Protein AF-A0A9W6YCL2-F1 (afdb_monomer)

Nearest PDB structures (foldseek):
  8osf-assembly1_A  TM=2.130E-01  e=3.635E+00  Nostoc sp. PCC 7120 = FACHB-418

Sequence (291 aa):
MKKQADSTSLAANRTMVAHMLTLLWKNFTLKRRHVGATVFEIALPCLFVLLLGALKHLVDDVAVPAGWSDSSNHDSDTTGTTYNLFDPSGFSLSAIPTELPKWTQYETSVTGLLWYMARLSVVDGVRLNELSTRDYTACTVGVALHGYVDTNSSSESSVPSECGGRVVPYKLAVVPDNAFTREYFTQTMEIWYPRVNLVNDSTSLQVASLRESVAFFDTEDALEEYVKGKSYDSSLENPRIYGGIVFDKYPTDSDIGSFSSIEYTLRLNSTETDSGALGLIPPTNGDAAAL

Mean predicted aligned error: 15.12 Å

Solvent-accessible surface area (backbone atoms only — not comparable to full-atom values): 16455 Å² total; per-residue (Å²): 116,68,74,62,54,54,54,50,53,52,50,50,48,52,52,49,52,52,50,50,51,51,50,49,51,50,52,48,54,48,43,68,72,39,48,68,61,51,49,47,69,54,47,49,62,54,49,50,54,53,49,53,54,56,53,50,73,75,51,81,76,58,51,62,75,88,77,68,38,76,69,53,87,59,95,43,94,51,48,43,88,48,47,32,56,74,35,55,85,40,53,78,46,98,90,45,100,53,63,34,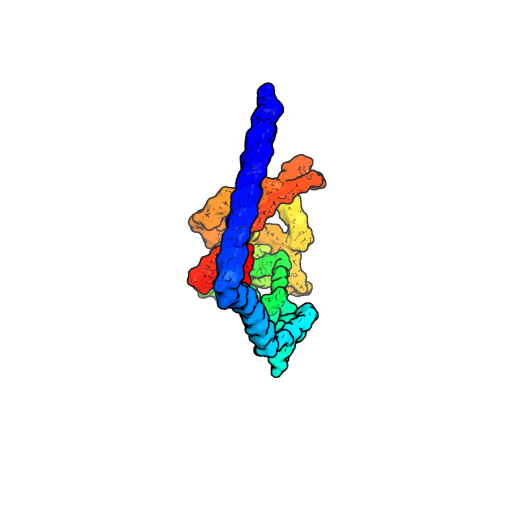31,59,73,42,81,81,80,74,49,70,66,54,49,47,36,48,34,29,35,50,16,55,74,69,30,53,72,56,84,77,46,53,75,66,30,40,48,52,22,48,44,38,22,48,33,46,25,16,46,23,63,51,83,88,44,94,44,19,51,52,75,56,33,70,77,29,51,39,34,42,21,36,36,36,27,42,57,44,67,52,46,56,66,47,50,41,49,55,43,29,73,78,35,44,67,42,66,80,43,102,51,97,84,39,53,25,31,39,22,49,65,51,35,50,42,75,25,70,36,68,68,53,47,52,51,44,71,74,36,92,55,46,63,65,32,55,94,28,45,33,72,59,30,33,44,38,53,81,34,66,55,52,86,92,40,61,95,53,96,65,72,74,41,71,47,79,46,65,58,68,64,67,42,98,83,72,52,72,26,95,55,81,76,87,79,78,65,78,80,84,111

Radius of gyration: 35.68 Å; Cα contacts (8 Å, |Δi|>4): 394; chains: 1; bounding box: 64×47×109 Å

Structure (mmCIF, N/CA/C/O backbone):
data_AF-A0A9W6YCL2-F1
#
_entry.id   AF-A0A9W6YCL2-F1
#
loop_
_atom_site.group_PDB
_atom_site.id
_atom_site.type_symbol
_atom_site.label_atom_id
_atom_site.label_alt_id
_atom_site.label_comp_id
_atom_site.label_asym_id
_atom_site.label_entity_id
_atom_site.label_seq_id
_atom_site.pdbx_PDB_ins_code
_atom_site.Cartn_x
_atom_site.Cartn_y
_atom_site.Cartn_z
_atom_site.occupancy
_atom_site.B_iso_or_equiv
_atom_site.auth_seq_id
_atom_site.auth_comp_id
_atom_site.auth_asym_id
_atom_site.auth_atom_id
_atom_site.pdbx_PDB_model_num
ATOM 1 N N . MET A 1 1 ? -23.464 -1.600 79.896 1.00 53.16 1 MET A N 1
ATOM 2 C CA . MET A 1 1 ? -22.289 -2.329 79.360 1.00 53.16 1 MET A CA 1
ATOM 3 C C . MET A 1 1 ? -21.364 -1.474 78.479 1.00 53.16 1 MET A C 1
ATOM 5 O O . MET A 1 1 ? -20.170 -1.717 78.513 1.00 53.16 1 MET A O 1
ATOM 9 N N . LYS A 1 2 ? -21.836 -0.427 77.773 1.00 53.00 2 LYS A N 1
ATOM 10 C CA . LYS A 1 2 ? -20.987 0.434 76.910 1.00 53.00 2 LYS A CA 1
ATOM 11 C C . LYS A 1 2 ? -19.912 1.259 77.661 1.00 53.00 2 LYS A C 1
ATOM 13 O O . LYS A 1 2 ? -18.757 1.255 77.267 1.00 53.00 2 LYS A O 1
ATOM 18 N N . LYS A 1 3 ? -20.248 1.842 78.825 1.00 52.09 3 LYS A N 1
ATOM 19 C CA . LYS A 1 3 ? -19.310 2.639 79.655 1.00 52.09 3 LYS A CA 1
ATOM 20 C C . LYS A 1 3 ? -18.071 1.880 80.163 1.00 52.09 3 LYS A C 1
ATOM 22 O O . LYS A 1 3 ? -17.065 2.511 80.455 1.00 52.09 3 LYS A O 1
ATOM 27 N N . GLN A 1 4 ? -18.146 0.554 80.290 1.00 50.62 4 GLN A N 1
ATOM 28 C CA . GLN A 1 4 ? -17.072 -0.262 80.872 1.00 50.62 4 GLN A CA 1
ATOM 29 C C . GLN A 1 4 ? -16.053 -0.735 79.818 1.00 50.62 4 GLN A C 1
ATOM 31 O O . GLN A 1 4 ? -14.890 -0.961 80.154 1.00 50.62 4 GLN A O 1
ATOM 36 N N . ALA A 1 5 ? -16.472 -0.812 78.546 1.00 53.50 5 ALA A N 1
ATOM 37 C CA . ALA A 1 5 ? -15.607 -1.055 77.388 1.00 53.50 5 ALA A CA 1
ATOM 38 C C . ALA A 1 5 ? -14.798 0.202 77.000 1.00 53.5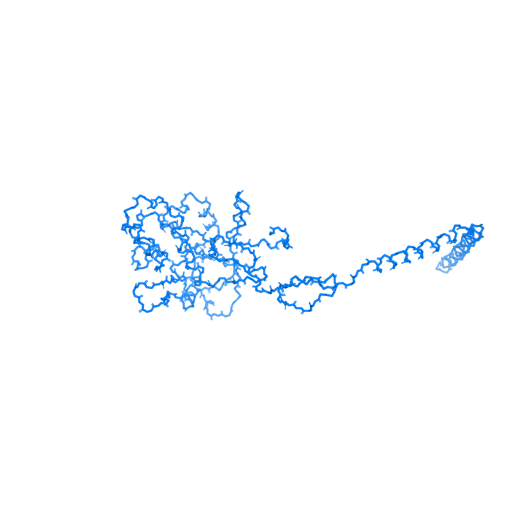0 5 ALA A C 1
ATOM 40 O O . ALA A 1 5 ? -13.605 0.117 76.711 1.00 53.50 5 ALA A O 1
ATOM 41 N N . ASP A 1 6 ? -15.408 1.391 77.091 1.00 56.53 6 ASP A N 1
ATOM 42 C CA . ASP A 1 6 ? -14.712 2.659 76.823 1.00 56.53 6 ASP A CA 1
ATOM 43 C C . ASP A 1 6 ? -13.586 2.916 77.835 1.00 56.53 6 ASP A C 1
ATOM 45 O O . ASP A 1 6 ? -12.476 3.277 77.447 1.00 56.53 6 ASP A O 1
ATOM 49 N N . SER A 1 7 ? -13.821 2.654 79.128 1.00 59.00 7 SER A N 1
ATOM 50 C CA . SER A 1 7 ? -12.807 2.829 80.176 1.00 59.00 7 SER A CA 1
ATOM 51 C C . SER A 1 7 ? -11.626 1.861 80.054 1.00 59.00 7 SER A C 1
ATOM 53 O O . SER A 1 7 ? -10.500 2.233 80.380 1.00 59.00 7 SER A O 1
ATOM 55 N N . THR A 1 8 ? -11.857 0.635 79.570 1.00 59.78 8 THR A N 1
ATOM 56 C CA . THR A 1 8 ? -10.788 -0.350 79.327 1.00 59.78 8 THR A CA 1
ATOM 57 C C . THR A 1 8 ? -9.967 0.004 78.088 1.00 59.78 8 THR A C 1
ATOM 59 O O . THR A 1 8 ? -8.743 -0.092 78.148 1.00 59.78 8 THR A O 1
ATOM 62 N N . SER A 1 9 ? -10.590 0.510 77.015 1.00 61.22 9 SER A N 1
ATOM 63 C CA . SER A 1 9 ? -9.862 1.002 75.831 1.00 61.22 9 SER A CA 1
ATOM 64 C C . SER A 1 9 ? -9.011 2.245 76.132 1.00 61.22 9 SER A C 1
ATOM 66 O O . SER A 1 9 ? -7.861 2.336 75.706 1.00 61.22 9 SER A O 1
ATOM 68 N N . LEU A 1 10 ? -9.524 3.177 76.948 1.00 58.59 10 LEU A N 1
ATOM 69 C CA . LEU A 1 10 ? -8.787 4.375 77.356 1.00 58.59 10 LEU A CA 1
ATOM 70 C C . LEU A 1 10 ? -7.612 4.034 78.281 1.00 58.59 10 LEU A C 1
ATOM 72 O O . LEU A 1 10 ? -6.544 4.636 78.171 1.00 58.59 10 LEU A O 1
ATOM 76 N N . ALA A 1 11 ? -7.797 3.069 79.187 1.00 61.16 11 ALA A N 1
ATOM 77 C CA . ALA A 1 11 ? -6.732 2.564 80.047 1.00 61.16 11 ALA A CA 1
ATOM 78 C C . ALA A 1 11 ? -5.649 1.836 79.232 1.00 61.16 11 ALA A C 1
ATOM 80 O O . ALA A 1 11 ? -4.468 2.120 79.426 1.00 61.16 11 ALA A O 1
ATOM 81 N N . ALA A 1 12 ? -6.041 0.994 78.268 1.00 65.31 12 ALA A N 1
ATOM 82 C CA . ALA A 1 12 ? -5.126 0.319 77.346 1.00 65.31 12 ALA A CA 1
ATOM 83 C C . ALA A 1 12 ? -4.320 1.317 76.491 1.00 65.31 12 ALA A C 1
ATOM 85 O O . ALA A 1 12 ? -3.098 1.199 76.378 1.00 65.31 12 ALA A O 1
ATOM 86 N N . ASN A 1 13 ? -4.965 2.369 75.978 1.00 64.50 13 ASN A N 1
ATOM 87 C CA . ASN A 1 13 ? -4.297 3.442 75.237 1.00 64.50 13 ASN A CA 1
ATOM 88 C C . ASN A 1 13 ? -3.326 4.241 76.115 1.00 64.50 13 ASN A C 1
ATOM 90 O O . ASN A 1 13 ? -2.217 4.549 75.683 1.00 64.50 13 ASN A O 1
ATOM 94 N N . ARG A 1 14 ? -3.686 4.534 77.371 1.00 68.62 14 ARG A N 1
ATOM 95 C CA . ARG A 1 14 ? -2.767 5.182 78.323 1.00 68.62 14 ARG A CA 1
ATOM 96 C C . ARG A 1 14 ? -1.546 4.311 78.613 1.00 68.62 14 ARG A C 1
ATOM 98 O O . ARG A 1 14 ? -0.435 4.836 78.646 1.00 68.62 14 ARG A O 1
ATOM 105 N N . THR A 1 15 ? -1.725 2.997 78.762 1.00 76.19 15 THR A N 1
ATOM 106 C CA . THR A 1 15 ? -0.599 2.066 78.933 1.00 76.19 15 THR A CA 1
ATOM 107 C C . THR A 1 15 ? 0.252 1.939 77.671 1.00 76.19 15 THR A C 1
ATOM 109 O O . THR A 1 15 ? 1.473 1.876 77.779 1.00 76.19 15 THR A O 1
ATOM 112 N N . MET A 1 16 ? -0.352 1.989 76.480 1.00 80.81 16 MET A N 1
ATOM 113 C CA . MET A 1 16 ? 0.357 1.942 75.199 1.00 80.81 16 MET A CA 1
ATOM 114 C C . MET A 1 16 ? 1.188 3.206 74.959 1.00 80.81 16 MET A C 1
ATOM 116 O O . MET A 1 16 ? 2.353 3.103 74.589 1.00 80.81 16 MET A O 1
ATOM 120 N N . VAL A 1 17 ? 0.633 4.393 75.226 1.00 78.88 17 VAL A N 1
ATOM 121 C CA . VAL A 1 17 ? 1.358 5.669 75.115 1.00 78.88 17 VAL A CA 1
ATOM 122 C C . VAL A 1 17 ? 2.488 5.736 76.137 1.00 78.88 17 VAL A C 1
ATOM 124 O O . VAL A 1 17 ? 3.607 6.092 75.779 1.00 78.88 17 VAL A O 1
ATOM 127 N N . ALA A 1 18 ? 2.240 5.337 77.389 1.00 82.62 18 ALA A N 1
ATOM 128 C CA . ALA A 1 18 ? 3.292 5.256 78.399 1.00 82.62 18 ALA A CA 1
ATOM 129 C C . ALA A 1 18 ? 4.408 4.293 77.960 1.00 82.62 18 ALA A C 1
ATOM 131 O O . ALA A 1 18 ? 5.584 4.645 78.024 1.00 82.62 18 ALA A O 1
ATOM 132 N N . HIS A 1 19 ? 4.052 3.121 77.426 1.00 86.75 19 HIS A N 1
ATOM 133 C CA . HIS A 1 19 ? 5.021 2.167 76.896 1.00 86.75 19 HIS A CA 1
ATOM 134 C C . HIS A 1 19 ? 5.803 2.740 75.700 1.00 86.75 19 HIS A C 1
ATOM 136 O O . HIS A 1 19 ? 7.032 2.684 75.688 1.00 86.75 19 HIS A O 1
ATOM 142 N N . MET A 1 20 ? 5.137 3.389 74.744 1.00 87.75 20 MET A N 1
ATOM 143 C CA . MET A 1 20 ? 5.775 4.037 73.593 1.00 87.75 20 MET A CA 1
ATOM 144 C C . MET A 1 20 ? 6.741 5.147 74.021 1.00 87.75 20 MET A C 1
ATOM 146 O O . MET A 1 20 ? 7.863 5.204 73.525 1.00 87.75 20 MET A O 1
ATOM 150 N N . LEU A 1 21 ? 6.356 5.982 74.990 1.00 88.31 21 LEU A N 1
ATOM 151 C CA . LEU A 1 21 ? 7.229 7.012 75.554 1.00 88.31 21 LEU A CA 1
ATOM 152 C C . LEU A 1 21 ? 8.446 6.396 76.247 1.00 88.31 21 LEU A C 1
ATOM 154 O O . LEU A 1 21 ? 9.556 6.893 76.068 1.00 88.31 21 LEU A O 1
ATOM 158 N N . THR A 1 22 ? 8.282 5.284 76.972 1.00 88.69 22 THR A N 1
ATOM 159 C CA . THR A 1 22 ? 9.429 4.579 77.570 1.00 88.69 22 THR A CA 1
ATOM 160 C C . THR A 1 22 ? 10.358 3.981 76.515 1.00 88.69 22 THR A C 1
ATOM 162 O O . THR A 1 22 ? 11.576 4.044 76.672 1.00 88.69 22 THR A O 1
ATOM 165 N N . LEU A 1 23 ? 9.816 3.466 75.406 1.00 89.44 23 LEU A N 1
ATOM 166 C CA . LEU A 1 23 ? 10.600 2.945 74.285 1.00 89.44 23 LEU A CA 1
ATOM 167 C C . LEU A 1 23 ? 11.336 4.065 73.540 1.00 89.44 23 LEU A C 1
ATOM 169 O O . LEU A 1 23 ? 12.515 3.912 73.226 1.00 89.44 23 LEU A O 1
ATOM 173 N N . LEU A 1 24 ? 10.688 5.207 73.303 1.00 91.31 24 LEU A N 1
ATOM 174 C CA . LEU A 1 24 ? 11.320 6.390 72.717 1.00 91.31 24 LEU A CA 1
ATOM 175 C C . LEU A 1 24 ? 12.399 6.956 73.637 1.00 91.31 24 LEU A C 1
ATOM 177 O O . LEU A 1 24 ? 13.485 7.269 73.164 1.00 91.31 24 LEU A O 1
ATOM 181 N N . TRP A 1 25 ? 12.155 7.022 74.947 1.00 91.94 25 TRP A N 1
ATOM 182 C CA . TRP A 1 25 ? 13.148 7.476 75.920 1.00 91.94 25 TRP A CA 1
ATOM 183 C C . TRP A 1 25 ? 14.341 6.517 76.008 1.00 91.94 25 TRP A C 1
ATOM 185 O O . TRP A 1 25 ? 15.489 6.961 76.072 1.00 91.94 25 TRP A O 1
ATOM 195 N N . LYS A 1 26 ? 14.097 5.202 75.924 1.00 90.12 26 LYS A N 1
ATOM 196 C CA . LYS A 1 26 ? 15.146 4.179 75.807 1.00 90.12 26 LYS A CA 1
ATOM 197 C C . LYS A 1 26 ? 15.951 4.347 74.513 1.00 90.12 26 LYS A C 1
ATOM 199 O O . LYS A 1 26 ? 17.175 4.372 74.562 1.00 90.12 26 LYS A O 1
ATOM 204 N N . ASN A 1 27 ? 15.295 4.512 73.366 1.00 86.38 27 ASN A N 1
ATOM 205 C CA . ASN A 1 27 ? 15.973 4.738 72.084 1.00 86.38 27 ASN A CA 1
ATOM 206 C C . ASN A 1 27 ? 16.741 6.068 72.064 1.00 86.38 27 ASN A C 1
ATOM 208 O O . ASN A 1 27 ? 17.860 6.130 71.564 1.00 86.38 27 ASN A O 1
ATOM 212 N N . PHE A 1 28 ? 16.192 7.115 72.675 1.00 86.69 28 PHE A N 1
ATOM 213 C CA . PHE A 1 28 ? 16.840 8.414 72.812 1.00 86.69 28 PHE A CA 1
ATOM 214 C C . PHE A 1 28 ? 18.082 8.338 73.704 1.00 86.69 28 PHE A C 1
ATOM 216 O O . PHE A 1 28 ? 19.143 8.842 73.340 1.00 86.69 28 PHE A O 1
ATOM 223 N N . THR A 1 29 ? 17.990 7.667 74.854 1.00 87.50 29 THR A N 1
ATOM 224 C CA . THR A 1 29 ? 19.150 7.448 75.732 1.00 87.50 29 THR A CA 1
ATOM 225 C C . THR A 1 29 ? 20.206 6.559 75.076 1.00 87.50 29 THR A C 1
ATOM 227 O O . THR A 1 29 ? 21.395 6.821 75.261 1.00 87.50 29 THR A O 1
ATOM 230 N N . LEU A 1 30 ? 19.810 5.576 74.257 1.00 86.31 30 LEU A N 1
ATOM 231 C CA . LEU A 1 30 ? 20.726 4.785 73.428 1.00 86.31 30 LEU A CA 1
ATOM 232 C C . LEU A 1 30 ? 21.436 5.651 72.373 1.00 86.31 30 LEU A C 1
ATOM 234 O O . LEU A 1 30 ? 22.666 5.628 72.322 1.00 86.31 30 LEU A O 1
ATOM 238 N N . LYS A 1 31 ? 20.714 6.483 71.607 1.00 84.62 31 LYS A N 1
ATOM 239 C CA . LYS A 1 31 ? 21.323 7.422 70.640 1.00 84.62 31 LYS A CA 1
ATOM 240 C C . LYS A 1 31 ? 22.262 8.428 71.321 1.00 84.62 31 LYS A C 1
ATOM 242 O O . LYS A 1 31 ? 23.367 8.658 70.840 1.00 84.62 31 LYS A O 1
ATOM 247 N N . ARG A 1 32 ? 21.891 8.953 72.498 1.00 84.12 32 ARG A N 1
ATOM 248 C CA . ARG A 1 32 ? 22.734 9.877 73.288 1.00 84.12 32 ARG A CA 1
ATOM 249 C C . ARG A 1 32 ? 24.019 9.226 73.812 1.00 84.12 32 ARG A C 1
ATOM 251 O O . ARG A 1 32 ? 25.009 9.923 73.999 1.00 84.12 32 ARG A O 1
ATOM 258 N N . ARG A 1 33 ? 24.017 7.915 74.073 1.00 87.75 33 ARG A N 1
ATOM 259 C CA . ARG A 1 33 ? 25.220 7.168 74.489 1.00 87.75 33 ARG A CA 1
ATOM 260 C C . ARG A 1 33 ? 26.105 6.796 73.300 1.00 87.75 33 ARG A C 1
ATOM 262 O O . ARG A 1 33 ? 27.324 6.822 73.426 1.00 87.75 33 ARG A O 1
ATOM 269 N N . HIS A 1 34 ? 25.509 6.522 72.144 1.00 87.31 34 HIS A N 1
ATOM 270 C CA . HIS A 1 34 ? 26.217 6.246 70.894 1.00 87.31 34 HIS A CA 1
ATOM 271 C C . HIS A 1 34 ? 26.278 7.495 70.004 1.00 87.31 34 HIS A C 1
ATOM 273 O O . HIS A 1 34 ? 25.773 7.513 68.879 1.00 87.31 34 HIS A O 1
ATOM 279 N N . VAL A 1 35 ? 26.928 8.548 70.515 1.00 83.69 35 VAL A N 1
ATOM 280 C CA . VAL A 1 35 ? 27.076 9.835 69.811 1.00 83.69 35 VAL A CA 1
ATOM 281 C C . VAL A 1 35 ? 27.740 9.646 68.446 1.00 83.69 35 VAL A C 1
ATOM 283 O O . VAL A 1 35 ? 27.279 10.224 67.471 1.00 83.69 35 VAL A O 1
ATOM 286 N N . GLY A 1 36 ? 28.751 8.774 68.350 1.00 86.81 36 GLY A N 1
ATOM 287 C CA . GLY A 1 36 ? 29.427 8.472 67.084 1.00 86.81 36 GLY A CA 1
ATOM 288 C C . GLY A 1 36 ? 28.474 7.951 66.004 1.00 86.81 36 GLY A C 1
ATOM 289 O O . GLY A 1 36 ? 28.447 8.493 64.906 1.00 86.81 36 GLY A O 1
ATOM 290 N N . ALA A 1 37 ? 27.630 6.965 66.327 1.00 85.88 37 ALA A N 1
ATOM 291 C CA . ALA A 1 37 ? 26.658 6.416 65.378 1.00 85.88 37 ALA A CA 1
ATOM 292 C C . ALA A 1 37 ? 25.618 7.463 64.945 1.00 85.88 37 ALA A C 1
ATOM 294 O O . ALA A 1 37 ? 25.291 7.547 63.768 1.00 85.88 37 ALA A O 1
ATOM 295 N N . THR A 1 38 ? 25.159 8.305 65.877 1.00 85.44 38 THR A N 1
ATOM 296 C CA . THR A 1 38 ? 24.197 9.383 65.582 1.00 85.44 38 THR A CA 1
ATOM 297 C C . THR A 1 38 ? 24.810 10.466 64.688 1.00 85.44 38 THR A C 1
ATOM 299 O O . THR A 1 38 ? 24.152 10.967 63.780 1.00 85.44 38 THR A O 1
ATOM 302 N N . VAL A 1 39 ? 26.081 10.817 64.910 1.00 89.12 39 VAL A N 1
ATOM 303 C CA . VAL A 1 39 ? 26.807 11.758 64.046 1.00 89.12 39 VAL A CA 1
ATOM 304 C C . VAL A 1 39 ? 26.973 11.169 62.647 1.00 89.12 39 VAL A C 1
ATOM 306 O O . VAL A 1 39 ? 26.705 11.874 61.683 1.00 89.12 39 VAL A O 1
ATOM 309 N N . PHE A 1 40 ? 27.334 9.888 62.516 1.00 91.19 40 PHE A N 1
ATOM 310 C CA . PHE A 1 40 ? 27.427 9.224 61.211 1.00 91.19 40 PHE A CA 1
ATOM 311 C C . PHE A 1 40 ? 26.074 9.125 60.488 1.00 91.19 40 PHE A C 1
ATOM 313 O O . PHE A 1 40 ? 26.030 9.356 59.285 1.00 91.19 40 PHE A O 1
ATOM 320 N N . GLU A 1 41 ? 24.977 8.854 61.201 1.00 91.38 41 GLU A N 1
ATOM 321 C CA . GLU A 1 41 ? 23.612 8.786 60.645 1.00 91.38 41 GLU A CA 1
ATOM 322 C C . GLU A 1 41 ? 23.194 10.097 59.954 1.00 91.38 41 GLU A C 1
ATOM 324 O O . GLU A 1 41 ? 22.472 10.065 58.962 1.00 91.38 41 GLU A O 1
ATOM 329 N N . ILE A 1 42 ? 23.685 11.245 60.439 1.00 91.06 42 ILE A N 1
ATOM 330 C CA . ILE A 1 42 ? 23.405 12.572 59.865 1.00 91.06 42 ILE A CA 1
ATOM 331 C C . ILE A 1 42 ? 24.495 12.991 58.870 1.00 91.06 42 ILE A C 1
ATOM 333 O O . ILE A 1 42 ? 24.200 13.486 57.785 1.00 91.06 42 ILE A O 1
ATOM 337 N N . ALA A 1 43 ? 25.767 12.809 59.226 1.00 93.12 43 ALA A N 1
ATOM 338 C CA . ALA A 1 43 ? 26.894 13.291 58.435 1.00 93.12 43 ALA A CA 1
ATOM 339 C C . ALA A 1 43 ? 27.040 12.538 57.110 1.00 93.12 43 ALA A C 1
ATOM 341 O O . ALA A 1 43 ? 27.391 13.151 56.108 1.00 93.12 43 ALA A O 1
ATOM 342 N N . LEU A 1 44 ? 26.751 11.235 57.087 1.00 92.44 44 LEU A N 1
ATOM 343 C CA . LEU A 1 44 ? 26.898 10.403 55.896 1.00 92.44 44 LEU A CA 1
ATOM 344 C C . LEU A 1 44 ? 25.954 10.824 54.751 1.00 92.44 44 LEU A C 1
ATOM 346 O O . LEU A 1 44 ? 26.471 11.108 53.671 1.00 92.44 44 LEU A O 1
ATOM 350 N N . PRO A 1 45 ? 24.623 10.958 54.933 1.00 93.75 45 PRO A N 1
ATOM 351 C CA . PRO A 1 45 ? 23.752 11.455 53.864 1.00 93.75 45 PRO A CA 1
ATOM 352 C C . PRO A 1 45 ? 24.089 12.894 53.449 1.00 93.75 45 PRO A C 1
ATOM 354 O O . PRO A 1 45 ? 24.074 13.194 52.257 1.00 93.75 45 PRO A O 1
ATOM 357 N N . CYS A 1 46 ? 24.473 13.770 54.386 1.00 94.75 46 CYS A N 1
ATOM 358 C CA . CYS A 1 46 ? 24.933 15.123 54.050 1.00 94.75 46 CYS A CA 1
ATOM 359 C C . CYS A 1 46 ? 26.199 15.103 53.180 1.00 94.75 46 CYS A C 1
ATOM 361 O O . CYS A 1 46 ? 26.288 15.846 52.205 1.00 94.75 46 CYS A O 1
ATOM 363 N N . LEU A 1 47 ? 27.160 14.232 53.499 1.00 94.19 47 LEU A N 1
ATOM 364 C CA . LEU A 1 47 ? 28.383 14.059 52.719 1.00 94.19 47 LEU A CA 1
ATOM 365 C C . LEU A 1 47 ? 28.076 13.525 51.317 1.00 94.19 47 LEU A C 1
ATOM 367 O O . LEU A 1 47 ? 28.650 14.023 50.356 1.00 94.19 47 LEU A O 1
ATOM 371 N N . PHE A 1 48 ? 27.139 12.583 51.177 1.00 94.12 48 PHE A N 1
ATOM 372 C CA . PHE A 1 48 ? 26.696 12.098 49.866 1.00 94.12 48 PHE A CA 1
ATOM 373 C C . PHE A 1 48 ? 26.037 13.192 49.022 1.00 94.12 48 PHE A C 1
ATOM 375 O O . PHE A 1 48 ? 26.336 13.294 47.837 1.00 94.12 48 PHE A O 1
ATOM 382 N N . VAL A 1 49 ? 25.189 14.040 49.612 1.00 94.19 49 VAL A N 1
ATOM 383 C CA . VAL A 1 49 ? 24.577 15.172 48.893 1.00 94.19 49 VAL A CA 1
ATOM 384 C C . VAL A 1 49 ? 25.640 16.176 48.440 1.00 94.19 49 VAL A C 1
ATOM 386 O O . VAL A 1 49 ? 25.609 16.615 47.292 1.00 94.19 49 VAL A O 1
ATOM 389 N N . LEU A 1 50 ? 26.610 16.503 49.300 1.00 93.69 50 LEU A N 1
ATOM 390 C CA . LEU A 1 50 ? 27.725 17.382 48.932 1.00 93.69 50 LEU A CA 1
ATOM 391 C C . LEU A 1 50 ? 28.597 16.770 47.833 1.00 93.69 50 LEU A C 1
ATOM 393 O O . LEU A 1 50 ? 28.993 17.474 46.909 1.00 93.69 50 LEU A O 1
ATOM 397 N N . LEU A 1 51 ? 28.863 15.466 47.910 1.00 93.94 51 LEU A N 1
ATOM 398 C CA . LEU A 1 51 ? 29.636 14.739 46.908 1.00 93.94 51 LEU A CA 1
ATOM 399 C C . LEU A 1 51 ? 28.907 14.718 45.560 1.00 93.94 51 LEU A C 1
ATOM 401 O O . LEU A 1 51 ? 29.526 15.011 44.545 1.00 93.94 51 LEU A O 1
ATOM 405 N N . LEU A 1 52 ? 27.599 14.452 45.537 1.00 92.94 52 LEU A N 1
ATOM 406 C CA . LEU A 1 52 ? 26.787 14.520 44.316 1.00 92.94 52 LEU A CA 1
ATOM 407 C C . LEU A 1 52 ? 26.725 15.942 43.744 1.00 92.94 52 LEU A C 1
ATOM 409 O O . LEU A 1 52 ? 26.802 16.112 42.531 1.00 92.94 52 LEU A O 1
ATOM 413 N N . GLY A 1 53 ? 26.641 16.965 44.599 1.00 91.12 53 GLY A N 1
ATOM 414 C CA . GLY A 1 53 ? 26.719 18.365 44.177 1.00 91.12 53 GLY A CA 1
ATOM 415 C C . GLY A 1 53 ? 28.075 18.715 43.559 1.00 91.12 53 GLY A C 1
ATOM 416 O O . GLY A 1 53 ? 28.129 19.335 42.501 1.00 91.12 53 GLY A O 1
ATOM 417 N N . ALA A 1 54 ? 29.171 18.257 44.168 1.00 90.25 54 ALA A N 1
ATOM 418 C CA . ALA A 1 54 ? 30.516 18.434 43.628 1.00 90.25 54 ALA A CA 1
ATOM 419 C C . ALA A 1 54 ? 30.707 17.681 42.301 1.00 90.25 54 ALA A C 1
ATOM 421 O O . ALA A 1 54 ? 31.275 18.239 41.369 1.00 90.25 54 ALA A O 1
ATOM 422 N N . LEU A 1 55 ? 30.185 16.453 42.186 1.00 90.81 55 LEU A N 1
ATOM 423 C CA . LEU A 1 55 ? 30.184 15.693 40.932 1.00 90.81 55 LEU A CA 1
ATOM 424 C C . LEU A 1 55 ? 29.361 16.386 39.843 1.00 90.81 55 LEU A C 1
ATOM 426 O O . LEU A 1 55 ? 29.771 16.372 38.688 1.00 90.81 55 LEU A O 1
ATOM 430 N N . LYS A 1 56 ? 28.241 17.034 40.190 1.00 86.19 56 LYS A N 1
ATOM 431 C CA . LYS A 1 56 ? 27.448 17.808 39.224 1.00 86.19 56 LYS A CA 1
ATOM 432 C C . LYS A 1 56 ? 28.242 18.976 38.632 1.00 86.19 56 LYS A C 1
ATOM 434 O O . LYS A 1 56 ? 28.047 19.277 37.467 1.00 86.19 56 LYS A O 1
ATOM 439 N N . HIS A 1 57 ? 29.158 19.589 39.382 1.00 83.25 57 HIS A N 1
ATOM 440 C CA . HIS A 1 57 ? 30.034 20.645 38.856 1.00 83.25 57 HIS A CA 1
ATOM 441 C C . HIS A 1 57 ? 31.132 20.144 37.906 1.00 83.25 57 HIS A C 1
ATOM 443 O O . HIS A 1 57 ? 31.805 20.964 37.291 1.00 83.25 57 HIS A O 1
ATOM 449 N N . LEU A 1 58 ? 31.331 18.826 37.797 1.00 83.56 58 LEU A N 1
ATOM 450 C CA . LEU A 1 58 ? 32.247 18.222 36.824 1.00 83.56 58 LEU A CA 1
ATOM 451 C C . LEU A 1 58 ? 31.554 17.872 35.500 1.00 83.56 58 LEU A C 1
ATOM 453 O O . LEU A 1 58 ? 32.212 17.372 34.594 1.00 83.56 58 LEU A O 1
ATOM 457 N N . VAL A 1 59 ? 30.239 18.084 35.406 1.00 79.81 59 VAL A N 1
ATOM 458 C CA . VAL A 1 59 ? 29.449 17.853 34.198 1.00 79.81 59 VAL A CA 1
ATOM 459 C C . VAL A 1 59 ? 28.950 19.204 33.710 1.00 79.81 59 VAL A C 1
ATOM 461 O O . VAL A 1 59 ? 28.216 19.884 34.428 1.00 79.81 59 VAL A O 1
ATOM 464 N N . ASP A 1 60 ? 29.348 19.589 32.503 1.00 78.50 60 ASP A N 1
ATOM 465 C CA . ASP A 1 60 ? 28.852 20.808 31.875 1.00 78.50 60 ASP A CA 1
ATOM 466 C C . ASP A 1 60 ? 27.367 20.656 31.514 1.00 78.50 60 ASP A C 1
ATOM 468 O O . ASP A 1 60 ? 26.922 19.614 31.021 1.00 78.50 60 ASP A O 1
ATOM 472 N N . ASP A 1 61 ? 26.577 21.700 31.777 1.00 76.81 61 ASP A N 1
ATOM 473 C CA . ASP A 1 61 ? 25.190 21.746 31.326 1.00 76.81 61 ASP A CA 1
ATOM 474 C C . ASP A 1 61 ? 25.188 21.972 29.803 1.00 76.81 61 ASP A C 1
ATOM 476 O O . ASP A 1 61 ? 25.637 23.004 29.303 1.00 76.81 61 ASP A O 1
ATOM 480 N N . VAL A 1 62 ? 24.671 20.995 29.060 1.00 77.19 62 VAL A N 1
ATOM 481 C CA . VAL A 1 62 ? 24.574 21.053 27.599 1.00 77.19 62 VAL A CA 1
ATOM 482 C C . VAL A 1 62 ? 23.321 21.836 27.205 1.00 77.19 62 VAL A C 1
ATOM 484 O O . VAL A 1 62 ? 22.194 21.408 27.471 1.00 77.19 62 VAL A O 1
ATOM 487 N N . ALA A 1 63 ? 23.499 22.983 26.551 1.00 75.94 63 ALA A N 1
ATOM 488 C CA . ALA A 1 63 ? 22.387 23.771 26.034 1.00 75.94 63 ALA A CA 1
ATOM 489 C C . ALA A 1 63 ? 21.884 23.153 24.723 1.00 75.94 63 ALA A C 1
ATOM 491 O O . ALA A 1 63 ? 22.577 23.191 23.707 1.00 75.94 63 ALA A O 1
ATOM 492 N N . VAL A 1 64 ? 20.674 22.589 24.738 1.00 70.50 64 VAL A N 1
ATOM 493 C CA . VAL A 1 64 ? 19.981 22.124 23.527 1.00 70.50 64 VAL A CA 1
ATOM 494 C C . VAL A 1 64 ? 19.057 23.249 23.044 1.00 70.50 64 VAL A C 1
ATOM 496 O O . VAL A 1 64 ? 18.120 23.606 23.767 1.00 70.50 64 VAL A O 1
ATOM 499 N N . PRO A 1 65 ? 19.307 23.849 21.865 1.00 71.50 65 PRO A N 1
ATOM 500 C CA . PRO A 1 65 ? 18.405 24.825 21.262 1.00 71.50 65 PRO A CA 1
ATOM 501 C C . PRO A 1 65 ? 16.979 24.283 21.120 1.00 71.50 65 PRO A C 1
ATOM 503 O O . PRO A 1 65 ? 16.766 23.098 20.875 1.00 71.50 65 PRO A O 1
ATOM 506 N N . ALA A 1 66 ? 15.984 25.158 21.266 1.00 72.94 66 ALA A N 1
ATOM 507 C CA . ALA A 1 66 ? 14.594 24.768 21.076 1.00 72.94 66 ALA A CA 1
ATOM 508 C C . ALA A 1 66 ? 14.281 24.560 19.584 1.00 72.94 66 ALA A C 1
ATOM 510 O O . ALA A 1 66 ? 14.538 25.445 18.769 1.00 72.94 66 ALA A O 1
ATOM 511 N N . GLY A 1 67 ? 13.639 23.437 19.258 1.00 70.44 67 GLY A N 1
ATOM 512 C CA . GLY A 1 67 ? 13.130 23.141 17.918 1.00 70.44 67 GLY A CA 1
ATOM 513 C C . GLY A 1 67 ? 14.100 22.362 17.031 1.00 70.44 67 GLY A C 1
ATOM 514 O O . GLY A 1 67 ? 15.061 21.760 17.500 1.00 70.44 67 GLY A O 1
ATOM 515 N N . TRP A 1 68 ? 13.793 22.353 15.736 1.00 71.88 68 TRP A N 1
ATOM 516 C CA . TRP A 1 68 ? 14.638 21.772 14.696 1.00 71.88 68 TRP A CA 1
ATOM 517 C C . TRP A 1 68 ? 15.624 22.835 14.210 1.00 71.88 68 TRP A C 1
ATOM 519 O O . TRP A 1 68 ? 15.223 23.981 14.000 1.00 71.88 68 TRP A O 1
ATOM 529 N N . SER A 1 69 ? 16.888 22.479 14.011 1.00 69.00 69 SER A N 1
ATOM 530 C CA . SER A 1 69 ? 17.887 23.398 13.456 1.00 69.00 69 SER A CA 1
ATOM 531 C C . SER A 1 69 ? 18.782 22.702 12.448 1.00 69.00 69 SER A C 1
ATOM 533 O O . SER A 1 69 ? 18.738 21.482 12.303 1.00 69.00 69 SER A O 1
ATOM 535 N N . ASP A 1 70 ? 19.598 23.480 11.743 1.00 66.69 70 ASP A N 1
ATOM 536 C CA . ASP A 1 70 ? 20.588 22.926 10.831 1.00 66.69 70 ASP A CA 1
ATOM 537 C C . ASP A 1 70 ? 21.495 21.967 11.605 1.00 66.69 70 ASP A C 1
ATOM 539 O O . ASP A 1 70 ? 21.948 22.276 12.708 1.00 66.69 70 ASP A O 1
ATOM 543 N N . SER A 1 71 ? 21.697 20.775 11.047 1.00 60.78 71 SER A N 1
ATOM 544 C CA . SER A 1 71 ? 22.505 19.702 11.620 1.00 60.78 71 SER A CA 1
ATOM 545 C C . SER A 1 71 ? 23.982 20.094 11.579 1.00 60.78 71 SER A C 1
ATOM 547 O O . SER A 1 71 ? 24.751 19.616 10.744 1.00 60.78 71 SER A O 1
ATOM 549 N N . SER A 1 72 ? 24.378 21.027 12.436 1.00 60.00 72 SER A N 1
ATOM 550 C CA . SER A 1 72 ? 25.767 21.393 12.650 1.00 60.00 72 SER A CA 1
ATOM 551 C C . SER A 1 72 ? 26.272 20.674 13.888 1.00 60.00 72 SER A C 1
ATOM 553 O O . SER A 1 72 ? 25.781 20.906 14.993 1.00 60.00 72 SER A O 1
ATOM 555 N N . ASN A 1 73 ? 27.290 19.831 13.708 1.00 57.03 73 ASN A N 1
ATOM 556 C CA . ASN A 1 73 ? 28.135 19.415 14.819 1.00 57.03 73 ASN A CA 1
ATOM 557 C C . ASN A 1 73 ? 28.771 20.687 15.381 1.00 57.03 73 ASN A C 1
ATOM 559 O O . ASN A 1 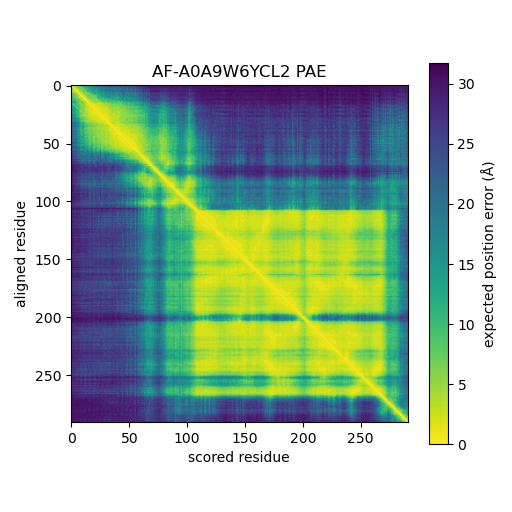73 ? 29.651 21.279 14.758 1.00 57.03 73 ASN A O 1
ATOM 563 N N . HIS A 1 74 ? 28.259 21.166 16.507 1.00 58.41 74 HIS A N 1
ATOM 564 C CA . HIS A 1 74 ? 28.878 22.281 17.192 1.00 58.41 74 HIS A CA 1
ATOM 565 C C . HIS A 1 74 ? 30.155 21.768 17.864 1.00 58.41 74 HIS A C 1
ATOM 567 O O . HIS A 1 74 ? 30.087 20.920 18.745 1.00 58.41 74 HIS A O 1
ATOM 573 N N . ASP A 1 75 ? 31.309 22.310 17.466 1.00 57.25 75 ASP A N 1
ATOM 574 C CA . ASP A 1 75 ? 32.645 22.021 18.028 1.00 57.25 75 ASP A CA 1
ATOM 575 C C . ASP A 1 75 ? 32.813 22.447 19.507 1.00 57.25 75 ASP A C 1
ATOM 577 O O . ASP A 1 75 ? 33.916 22.441 20.050 1.00 57.25 75 ASP A O 1
ATOM 581 N N . SER A 1 76 ? 31.737 22.871 20.171 1.00 61.75 76 SER A N 1
ATOM 582 C CA . SER A 1 76 ? 31.749 23.306 21.565 1.00 61.75 76 SER A CA 1
ATOM 583 C C . SER A 1 76 ? 31.094 22.251 22.453 1.00 61.75 76 SER A C 1
ATOM 585 O O . SER A 1 76 ? 29.905 21.984 22.280 1.00 61.75 76 SER A O 1
ATOM 587 N N . ASP A 1 77 ? 31.815 21.771 23.467 1.00 63.62 77 ASP A N 1
ATOM 588 C CA . ASP A 1 77 ? 31.334 20.806 24.477 1.00 63.62 77 ASP A CA 1
ATOM 589 C C . ASP A 1 77 ? 30.082 21.273 25.259 1.00 63.62 77 ASP A C 1
ATOM 591 O O . ASP A 1 77 ? 29.465 20.504 25.991 1.00 63.62 77 ASP A O 1
ATOM 595 N N . THR A 1 78 ? 29.676 22.536 25.096 1.00 67.44 78 THR A N 1
ATOM 596 C CA . THR A 1 78 ? 28.534 23.169 25.771 1.00 67.44 78 THR A CA 1
ATOM 597 C C . THR A 1 78 ? 27.251 23.231 24.936 1.00 67.44 78 THR A C 1
ATOM 599 O O . THR A 1 78 ? 26.198 23.594 25.470 1.00 67.44 78 THR A O 1
ATOM 602 N N . THR A 1 79 ? 27.300 22.884 23.645 1.00 67.38 79 THR A N 1
ATOM 603 C CA . THR A 1 79 ? 26.128 22.916 22.754 1.00 67.38 79 THR A CA 1
ATOM 604 C C . THR A 1 79 ? 25.700 21.496 22.410 1.00 67.38 79 THR A C 1
ATOM 606 O O . THR A 1 79 ? 26.500 20.695 21.937 1.00 67.38 79 THR A O 1
ATOM 609 N N . GLY A 1 80 ? 24.430 21.175 22.650 1.00 67.69 80 GLY A N 1
ATOM 610 C CA . GLY A 1 80 ? 23.894 19.846 22.369 1.00 67.69 80 GLY A CA 1
ATOM 611 C C . GLY A 1 80 ? 23.748 19.570 20.879 1.00 67.69 80 GLY A C 1
ATOM 612 O O . GLY A 1 80 ? 23.667 20.489 20.064 1.00 67.69 80 GLY A O 1
ATOM 613 N N . THR A 1 81 ? 23.667 18.288 20.525 1.00 71.12 81 THR A N 1
ATOM 614 C CA . THR A 1 81 ? 23.326 17.870 19.164 1.00 71.12 81 THR A CA 1
ATOM 615 C C . THR A 1 81 ? 21.961 18.419 18.785 1.00 71.12 81 THR A C 1
ATOM 617 O O . THR A 1 81 ? 20.984 18.229 19.514 1.00 71.12 81 THR A O 1
ATOM 620 N N . THR A 1 82 ? 21.887 19.055 17.627 1.00 72.00 82 THR A N 1
ATOM 621 C CA . THR A 1 82 ? 20.633 19.501 17.041 1.00 72.00 82 THR A CA 1
ATOM 622 C C . THR A 1 82 ? 20.323 18.706 15.785 1.00 72.00 82 THR A C 1
ATOM 624 O O . THR A 1 82 ? 21.216 18.165 15.130 1.00 72.00 82 THR A O 1
ATOM 627 N N . TYR A 1 83 ? 19.037 18.599 15.467 1.00 72.75 83 TYR A N 1
ATOM 628 C CA . TYR A 1 83 ? 18.571 17.811 14.338 1.00 72.75 83 TYR A CA 1
ATOM 629 C C . TYR A 1 83 ? 17.791 18.686 13.371 1.00 72.75 83 TYR A C 1
ATOM 631 O O . TYR A 1 83 ? 16.938 19.480 13.779 1.00 72.75 83 TYR A O 1
ATOM 639 N N . ASN A 1 84 ? 18.058 18.488 12.084 1.00 76.81 84 ASN A N 1
ATOM 640 C CA . ASN A 1 84 ? 17.264 19.068 11.018 1.00 76.81 84 ASN A CA 1
ATOM 641 C C . ASN A 1 84 ? 16.063 18.156 10.762 1.00 76.81 84 ASN A C 1
ATOM 643 O O . ASN A 1 84 ? 16.235 16.969 10.504 1.00 76.81 84 ASN A O 1
ATOM 647 N N . LEU A 1 85 ? 14.847 18.704 10.799 1.00 75.62 85 LEU A N 1
ATOM 648 C CA . LEU A 1 85 ? 13.611 17.963 10.513 1.00 75.62 85 LEU A CA 1
ATOM 649 C C . LEU A 1 85 ? 13.642 17.272 9.134 1.00 75.62 85 LEU A C 1
ATOM 651 O O . LEU A 1 85 ? 13.064 16.200 8.949 1.00 75.62 85 LEU A O 1
ATOM 655 N N . PHE A 1 86 ? 14.341 17.882 8.178 1.00 75.94 86 PHE A N 1
ATOM 656 C CA . PHE A 1 86 ? 14.506 17.404 6.807 1.00 75.94 86 PHE A CA 1
ATOM 657 C C . PHE A 1 86 ? 15.907 16.843 6.547 1.00 75.94 86 PHE A C 1
ATOM 659 O O . PHE A 1 86 ? 16.359 16.847 5.405 1.00 75.94 86 PHE A O 1
ATOM 666 N N . ASP A 1 87 ? 16.609 16.399 7.594 1.00 76.25 87 ASP A N 1
ATOM 667 C CA . ASP A 1 87 ? 17.897 15.718 7.462 1.00 76.25 87 ASP A CA 1
ATOM 668 C C . ASP A 1 87 ? 17.758 14.534 6.485 1.00 76.25 87 ASP A C 1
ATOM 670 O O . ASP A 1 87 ? 17.019 13.595 6.798 1.00 76.25 87 ASP A O 1
ATOM 674 N N . PRO A 1 88 ? 18.419 14.569 5.310 1.00 71.69 88 PRO A N 1
ATOM 675 C CA . PRO A 1 88 ? 18.266 13.540 4.287 1.00 71.69 88 PRO A CA 1
ATOM 676 C C . PRO A 1 88 ? 18.979 12.230 4.649 1.00 71.69 88 PRO A C 1
ATOM 678 O O . PRO A 1 88 ? 18.755 11.235 3.973 1.00 71.69 88 PRO A O 1
ATOM 681 N N . SER A 1 89 ? 19.803 12.205 5.707 1.00 74.44 89 SER A N 1
ATOM 682 C CA . SER A 1 89 ? 20.579 11.031 6.144 1.00 74.44 89 SER A CA 1
ATOM 683 C C . SER A 1 89 ? 19.769 10.031 6.983 1.00 74.44 89 SER A C 1
ATOM 685 O O . SER A 1 89 ? 20.223 9.534 8.017 1.00 74.44 89 SER A O 1
ATOM 687 N N . GLY A 1 90 ? 18.523 9.779 6.582 1.00 75.38 90 GLY A N 1
ATOM 688 C CA . GLY A 1 90 ? 17.654 8.818 7.250 1.00 75.38 90 GLY A CA 1
ATOM 689 C C . GLY A 1 90 ? 17.915 7.387 6.795 1.00 75.38 90 GLY A C 1
ATOM 690 O O . GLY A 1 90 ? 19.031 6.879 6.876 1.00 75.38 90 GLY A O 1
ATOM 691 N N . PHE A 1 91 ? 16.858 6.713 6.353 1.00 66.00 91 PHE A N 1
ATOM 692 C CA . PHE A 1 91 ? 16.915 5.320 5.922 1.00 66.00 91 PHE A CA 1
ATOM 693 C C . PHE A 1 91 ? 16.585 5.194 4.436 1.00 66.00 91 PHE A C 1
ATOM 695 O O . PHE A 1 91 ? 15.885 6.023 3.853 1.00 66.00 91 PHE A O 1
ATOM 702 N N . SER A 1 92 ? 17.084 4.131 3.811 1.00 64.31 92 SER A N 1
ATOM 703 C CA . SER A 1 92 ? 16.714 3.777 2.442 1.00 64.31 92 SER A CA 1
ATOM 704 C C . SER A 1 92 ? 15.683 2.655 2.461 1.00 64.31 92 SER A C 1
ATOM 706 O O . SER A 1 92 ? 15.810 1.680 3.200 1.00 64.31 92 SER A O 1
ATOM 708 N N . LEU A 1 93 ? 14.641 2.803 1.646 1.00 59.16 93 LEU A N 1
ATOM 709 C CA . LEU A 1 93 ? 13.630 1.775 1.437 1.00 59.16 93 LEU A CA 1
ATOM 710 C C . LEU A 1 93 ? 13.731 1.326 -0.016 1.00 59.16 93 LEU A C 1
ATOM 712 O O . LEU A 1 93 ? 13.720 2.164 -0.911 1.00 59.16 93 LEU A O 1
ATOM 716 N N . SER A 1 94 ? 13.800 0.022 -0.280 1.00 52.28 94 SER A N 1
ATOM 717 C CA . SER A 1 94 ? 13.962 -0.519 -1.644 1.00 52.28 94 SER A CA 1
ATOM 718 C C . SER A 1 94 ? 12.879 -0.047 -2.630 1.00 52.28 94 SER A C 1
ATOM 720 O O . SER A 1 94 ? 13.115 0.030 -3.835 1.00 52.28 94 SER A O 1
ATOM 722 N N . ALA A 1 95 ? 11.700 0.307 -2.112 1.00 49.50 95 ALA A N 1
ATOM 723 C CA . ALA A 1 95 ? 10.576 0.861 -2.857 1.00 49.50 95 ALA A CA 1
ATOM 724 C C . ALA A 1 95 ? 10.767 2.324 -3.306 1.00 49.50 95 ALA A C 1
ATOM 726 O O . ALA A 1 95 ? 10.110 2.760 -4.254 1.00 49.50 95 ALA A O 1
ATOM 727 N N . ILE A 1 96 ? 11.641 3.086 -2.641 1.00 55.09 96 ILE A N 1
ATOM 728 C CA . ILE A 1 96 ? 11.798 4.530 -2.827 1.00 55.09 96 ILE A CA 1
ATOM 729 C C . ILE A 1 96 ? 13.227 4.804 -3.318 1.00 55.09 96 ILE A C 1
ATOM 731 O O . ILE A 1 96 ? 14.188 4.531 -2.608 1.00 55.09 96 ILE A O 1
ATOM 735 N N . PRO A 1 97 ? 13.405 5.353 -4.534 1.00 60.72 97 PRO A N 1
ATOM 736 C CA . PRO A 1 97 ? 14.723 5.508 -5.159 1.00 60.72 97 PRO A CA 1
ATOM 737 C C . PRO A 1 97 ? 15.571 6.645 -4.557 1.00 60.72 97 PRO A C 1
ATOM 739 O O . PRO A 1 97 ? 16.556 7.062 -5.162 1.00 60.72 97 PRO A O 1
ATOM 742 N N . THR A 1 98 ? 15.179 7.175 -3.402 1.00 66.94 98 THR A N 1
ATOM 743 C CA . THR A 1 98 ? 15.815 8.297 -2.709 1.00 66.94 98 THR A CA 1
ATOM 744 C C . THR A 1 98 ? 15.916 7.979 -1.225 1.00 66.94 98 THR A C 1
ATOM 746 O O . THR A 1 98 ? 15.008 7.355 -0.676 1.00 66.94 98 THR A O 1
ATOM 749 N N . GLU A 1 99 ? 16.985 8.432 -0.569 1.00 71.44 99 GLU A N 1
ATOM 750 C CA . GLU A 1 99 ? 17.072 8.350 0.891 1.00 71.44 99 GLU A CA 1
ATOM 751 C C . GLU A 1 99 ? 15.925 9.142 1.521 1.00 71.44 99 GLU A C 1
ATOM 753 O O . GLU A 1 99 ? 15.620 10.266 1.106 1.00 71.44 99 GLU A O 1
ATOM 758 N N . LEU A 1 100 ? 15.233 8.507 2.465 1.00 70.50 100 LEU A N 1
ATOM 759 C CA . LEU A 1 100 ? 14.150 9.140 3.194 1.00 70.50 100 LEU A CA 1
ATOM 760 C C . LEU A 1 100 ? 14.735 10.002 4.308 1.00 70.50 100 LEU A C 1
ATOM 762 O O . LEU A 1 100 ? 15.743 9.618 4.906 1.00 70.50 100 LEU A O 1
ATOM 766 N N . PRO A 1 101 ? 14.096 11.134 4.638 1.00 74.50 101 PRO A N 1
ATOM 767 C CA . PRO A 1 101 ? 14.547 11.939 5.747 1.00 74.50 101 PRO A CA 1
ATOM 768 C C . PRO A 1 101 ? 14.505 11.158 7.050 1.00 74.50 101 PRO A C 1
ATOM 770 O O . PRO A 1 101 ? 13.634 10.321 7.292 1.00 74.50 101 PRO A O 1
ATOM 773 N N . LYS A 1 102 ? 15.434 11.498 7.931 1.00 75.12 102 LYS A N 1
ATOM 774 C CA . LYS A 1 102 ? 15.600 10.838 9.222 1.00 75.12 102 LYS A CA 1
ATOM 775 C C . LYS A 1 102 ? 14.395 11.006 10.148 1.00 75.12 102 LYS A C 1
ATOM 777 O O . LYS A 1 102 ? 14.064 10.091 10.894 1.00 75.12 102 LYS A O 1
ATOM 782 N N . TRP A 1 103 ? 13.748 12.171 10.099 1.00 71.88 103 TRP A N 1
ATOM 783 C CA . TRP A 1 103 ? 12.697 12.557 11.051 1.00 71.88 103 TRP A CA 1
ATOM 784 C C . TRP A 1 103 ? 11.356 12.890 10.405 1.00 71.88 103 TRP A C 1
ATOM 786 O O . TRP A 1 103 ? 10.347 12.975 11.102 1.00 71.88 103 TRP A O 1
ATOM 796 N N . THR A 1 104 ? 11.330 13.082 9.086 1.00 65.56 104 THR A N 1
ATOM 797 C CA . THR A 1 104 ? 10.098 13.285 8.323 1.00 65.56 104 THR A CA 1
ATOM 798 C C . THR A 1 104 ? 9.867 12.111 7.399 1.00 65.56 104 THR A C 1
ATOM 800 O O . THR A 1 104 ? 10.721 11.748 6.599 1.00 65.56 104 THR A O 1
ATOM 803 N N . GLN A 1 105 ? 8.680 11.526 7.493 1.00 62.69 105 GLN A N 1
ATOM 804 C CA . GLN A 1 105 ? 8.214 10.559 6.515 1.00 62.69 105 GLN A CA 1
ATOM 805 C C . GLN A 1 105 ? 7.211 11.254 5.603 1.00 62.69 105 GLN A C 1
ATOM 807 O O . GLN A 1 105 ? 6.324 11.972 6.065 1.00 62.69 105 GLN A O 1
ATOM 812 N N . TYR A 1 106 ? 7.374 11.067 4.298 1.00 61.00 106 TYR A N 1
ATOM 813 C CA . TYR A 1 106 ? 6.362 11.462 3.332 1.00 61.00 106 TYR A CA 1
ATOM 814 C C . TYR A 1 106 ? 5.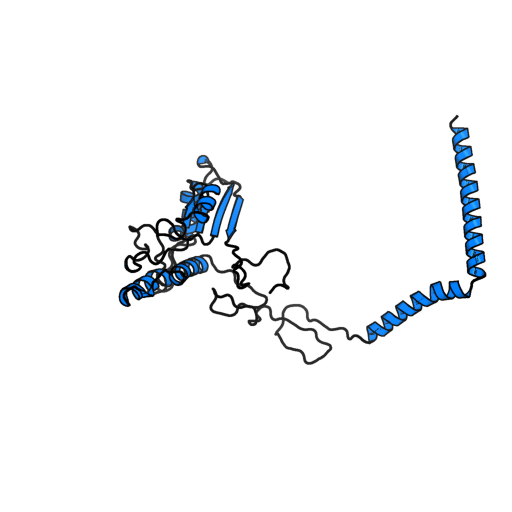348 10.326 3.251 1.00 61.00 106 TYR A C 1
ATOM 816 O O . TYR A 1 106 ? 5.713 9.200 2.910 1.00 61.00 106 TYR A O 1
ATOM 824 N N . GLU A 1 107 ? 4.082 10.601 3.548 1.00 57.34 107 GLU A N 1
ATOM 825 C CA . GLU A 1 107 ? 3.031 9.652 3.197 1.00 57.34 107 GLU A CA 1
ATOM 826 C C . GLU A 1 107 ? 2.918 9.610 1.672 1.00 57.34 107 GLU A C 1
ATOM 828 O O . GLU A 1 107 ? 2.799 10.641 1.001 1.00 57.34 107 GLU A O 1
ATOM 833 N N . THR A 1 108 ? 3.006 8.408 1.106 1.00 68.19 108 THR A N 1
ATOM 834 C CA . THR A 1 108 ? 2.764 8.235 -0.325 1.00 68.19 108 THR A CA 1
ATOM 835 C C . THR A 1 108 ? 1.300 8.553 -0.607 1.00 68.19 108 THR A C 1
ATOM 837 O O . THR A 1 108 ? 0.398 8.089 0.088 1.00 68.19 108 THR A O 1
ATOM 840 N N . SER A 1 109 ? 1.040 9.377 -1.624 1.00 83.44 109 SER A N 1
ATOM 841 C CA . SER A 1 109 ? -0.335 9.605 -2.066 1.00 83.44 109 SER A CA 1
ATOM 842 C C . SER A 1 109 ? -0.932 8.297 -2.589 1.00 83.44 109 SER A C 1
ATOM 844 O O . SER A 1 109 ? -0.203 7.445 -3.097 1.00 83.44 109 SER A O 1
ATOM 846 N N . VAL A 1 110 ? -2.259 8.143 -2.540 1.00 87.56 110 VAL A N 1
ATOM 847 C CA . VAL A 1 110 ? -2.936 6.964 -3.118 1.00 87.56 110 VAL A CA 1
ATOM 848 C C . VAL A 1 110 ? -2.550 6.786 -4.589 1.00 87.56 110 VAL A C 1
ATOM 850 O O . VAL A 1 110 ? -2.222 5.686 -5.005 1.00 87.56 110 VAL A O 1
ATOM 853 N N . THR A 1 111 ? -2.467 7.867 -5.367 1.00 88.00 111 THR A N 1
ATOM 854 C CA . THR A 1 111 ? -1.950 7.842 -6.746 1.00 88.00 111 THR A CA 1
ATOM 855 C C . THR A 1 111 ? -0.521 7.286 -6.823 1.00 88.00 111 THR A C 1
ATOM 857 O O . THR A 1 111 ? -0.223 6.463 -7.687 1.00 88.00 111 THR A O 1
ATOM 860 N N . GLY A 1 112 ? 0.364 7.686 -5.905 1.00 86.12 112 GLY A N 1
ATOM 861 C CA . GLY A 1 112 ? 1.714 7.131 -5.798 1.00 86.12 112 GLY A CA 1
ATOM 862 C C . GLY A 1 112 ? 1.714 5.638 -5.460 1.00 86.12 112 GLY A C 1
ATOM 863 O O . GLY A 1 112 ? 2.460 4.880 -6.076 1.00 86.12 112 GLY A O 1
ATOM 864 N N . LEU A 1 113 ? 0.836 5.204 -4.552 1.00 88.44 113 LEU A N 1
ATOM 865 C CA . LEU A 1 113 ? 0.642 3.794 -4.210 1.00 88.44 113 LEU A CA 1
ATOM 866 C C . LEU A 1 113 ? 0.147 2.975 -5.414 1.00 88.44 113 LEU A C 1
ATOM 868 O O . LEU A 1 113 ? 0.686 1.904 -5.685 1.00 88.44 113 LEU A O 1
ATOM 872 N N . LEU A 1 114 ? -0.836 3.480 -6.164 1.00 92.12 114 LEU A N 1
ATOM 873 C CA . LEU A 1 114 ? -1.363 2.827 -7.370 1.00 92.12 114 LEU A CA 1
ATOM 874 C C . LEU A 1 114 ? -0.271 2.633 -8.428 1.00 92.12 114 LEU A C 1
ATOM 876 O O . LEU A 1 114 ? -0.120 1.543 -8.982 1.00 92.12 114 LEU A O 1
ATOM 880 N N . TRP A 1 115 ? 0.536 3.669 -8.663 1.00 89.06 115 TRP A N 1
ATOM 881 C CA . TRP A 1 115 ? 1.682 3.571 -9.564 1.00 89.06 115 TRP A CA 1
ATOM 882 C C . TRP A 1 115 ? 2.739 2.580 -9.056 1.00 89.06 115 TRP A C 1
ATOM 884 O O . TRP A 1 115 ? 3.255 1.763 -9.823 1.00 89.06 115 TRP A O 1
ATOM 894 N N . TYR A 1 116 ? 3.033 2.608 -7.755 1.00 87.62 116 TYR A N 1
ATOM 895 C CA . TYR A 1 116 ? 3.982 1.692 -7.134 1.00 87.62 116 TYR A CA 1
ATOM 896 C C . TYR A 1 116 ? 3.550 0.227 -7.279 1.00 87.62 116 TYR A C 1
ATOM 898 O O . TYR A 1 116 ? 4.357 -0.592 -7.715 1.00 87.62 116 TYR A O 1
ATOM 906 N N . MET A 1 117 ? 2.284 -0.104 -7.007 1.00 91.25 117 MET A N 1
ATOM 907 C CA . MET A 1 117 ? 1.744 -1.460 -7.189 1.00 91.25 117 MET A CA 1
ATOM 908 C C . MET A 1 117 ? 1.863 -1.941 -8.641 1.00 91.25 117 MET A C 1
ATOM 910 O O . MET A 1 117 ? 2.257 -3.084 -8.888 1.00 91.25 117 MET A O 1
ATOM 914 N N . ALA A 1 118 ? 1.584 -1.070 -9.616 1.00 91.88 118 ALA A N 1
ATOM 915 C CA . ALA A 1 118 ? 1.750 -1.399 -11.030 1.00 91.88 118 ALA A CA 1
ATOM 916 C C . ALA A 1 118 ? 3.213 -1.744 -11.355 1.00 91.88 118 ALA A C 1
ATOM 918 O O . ALA A 1 118 ? 3.501 -2.776 -11.962 1.00 91.88 118 ALA A O 1
ATOM 919 N N . ARG A 1 119 ? 4.164 -0.934 -10.875 1.00 89.56 119 ARG A N 1
ATOM 920 C CA . ARG A 1 119 ? 5.596 -1.202 -11.056 1.00 89.56 119 ARG A CA 1
ATOM 921 C C . ARG A 1 119 ? 6.035 -2.489 -10.356 1.00 89.56 119 ARG A C 1
ATOM 923 O O . ARG A 1 119 ? 6.773 -3.273 -10.951 1.00 89.56 119 ARG A O 1
ATOM 930 N N . LEU A 1 120 ? 5.571 -2.716 -9.129 1.00 88.31 120 LEU A N 1
ATOM 931 C CA . LEU A 1 120 ? 5.882 -3.912 -8.347 1.00 88.31 120 LEU A CA 1
ATOM 932 C C . LEU A 1 120 ? 5.423 -5.188 -9.069 1.00 88.31 120 LEU A C 1
ATOM 934 O O . LEU A 1 120 ? 6.146 -6.176 -9.089 1.00 88.31 120 LEU A O 1
ATOM 938 N N . SER A 1 121 ? 4.287 -5.125 -9.769 1.00 91.12 121 SER A N 1
ATOM 939 C CA . SER A 1 121 ? 3.766 -6.232 -10.586 1.00 91.12 121 SER A CA 1
ATOM 940 C C . SER A 1 121 ? 4.742 -6.671 -11.686 1.00 91.12 121 SER A C 1
ATOM 942 O O . SER A 1 121 ? 4.847 -7.856 -11.989 1.00 91.12 121 SER A O 1
ATOM 944 N N . VAL A 1 122 ? 5.475 -5.725 -12.286 1.00 91.19 122 VAL A N 1
ATOM 945 C CA . VAL A 1 122 ? 6.504 -6.034 -13.294 1.00 91.19 122 VAL A CA 1
ATOM 946 C C . VAL A 1 122 ? 7.783 -6.550 -12.645 1.00 91.19 122 VAL A C 1
ATOM 948 O O . VAL A 1 122 ? 8.389 -7.484 -13.165 1.00 91.19 122 VAL A O 1
ATOM 951 N N . VAL A 1 123 ? 8.200 -5.952 -11.526 1.00 88.31 123 VAL A N 1
ATOM 952 C CA . VAL A 1 123 ? 9.403 -6.376 -10.788 1.00 88.31 123 VAL A CA 1
ATOM 953 C C . VAL A 1 123 ? 9.290 -7.838 -10.361 1.00 88.31 123 VAL A C 1
ATOM 955 O O . VAL A 1 123 ? 10.237 -8.597 -10.554 1.00 88.31 123 VAL A O 1
ATOM 958 N N . ASP A 1 124 ? 8.115 -8.239 -9.882 1.00 87.00 124 ASP A N 1
ATOM 959 C CA . ASP A 1 124 ? 7.845 -9.611 -9.449 1.00 87.00 124 ASP A CA 1
ATOM 960 C C . ASP A 1 124 ? 7.363 -10.525 -10.591 1.00 87.00 124 ASP A C 1
ATOM 962 O O . ASP A 1 124 ? 6.946 -11.662 -10.363 1.00 87.00 124 ASP A O 1
ATOM 966 N N . GLY A 1 125 ? 7.413 -10.047 -11.837 1.00 87.62 125 GLY A N 1
ATOM 967 C CA . GLY A 1 125 ? 7.012 -10.821 -13.003 1.00 87.62 125 GLY A CA 1
ATOM 968 C C . GLY A 1 125 ? 7.879 -12.067 -13.204 1.00 87.62 125 GLY A C 1
ATOM 969 O O . GLY A 1 125 ? 9.106 -12.054 -13.072 1.00 87.62 125 GLY A O 1
ATOM 970 N N . VAL A 1 126 ? 7.246 -13.174 -13.582 1.00 89.06 126 VAL A N 1
ATOM 971 C CA . VAL A 1 126 ? 7.891 -14.489 -13.645 1.00 89.06 126 VAL A CA 1
ATOM 972 C C . VAL A 1 126 ? 8.435 -14.761 -15.042 1.00 89.06 126 VAL A C 1
ATOM 974 O O . VAL A 1 126 ? 7.703 -14.768 -16.029 1.00 89.06 126 VAL A O 1
ATOM 977 N N . ARG A 1 127 ? 9.734 -15.081 -15.136 1.00 89.69 127 ARG A N 1
ATOM 978 C CA . ARG A 1 127 ? 10.391 -15.482 -16.398 1.00 89.69 127 ARG A CA 1
ATOM 979 C C . ARG A 1 127 ? 10.197 -14.455 -17.530 1.00 89.69 127 ARG A C 1
ATOM 981 O O . ARG A 1 127 ? 10.026 -14.820 -18.693 1.00 89.69 127 ARG A O 1
ATOM 988 N N . LEU A 1 128 ? 10.203 -13.162 -17.205 1.00 89.19 128 LEU A N 1
ATOM 989 C CA . LEU A 1 128 ? 10.073 -12.079 -18.190 1.00 89.19 128 LEU A CA 1
ATOM 990 C C . LEU A 1 128 ? 11.197 -12.079 -19.238 1.00 89.19 128 LEU A C 1
ATOM 992 O O . LEU A 1 128 ? 11.003 -11.615 -20.356 1.00 89.19 128 LEU A O 1
ATOM 996 N N . ASN A 1 129 ? 12.353 -12.651 -18.902 1.00 90.19 129 ASN A N 1
ATOM 997 C CA . ASN A 1 129 ? 13.499 -12.831 -19.793 1.00 90.19 129 ASN A CA 1
ATOM 998 C C . ASN A 1 129 ? 13.250 -13.813 -20.955 1.00 90.19 129 ASN A C 1
ATOM 1000 O O . ASN A 1 129 ? 14.044 -13.845 -21.891 1.00 90.19 129 ASN A O 1
ATOM 1004 N N . GLU A 1 130 ? 12.194 -14.628 -20.894 1.00 93.50 130 GLU A N 1
ATOM 1005 C CA . GLU A 1 130 ? 11.798 -15.528 -21.987 1.00 93.50 130 GLU A CA 1
ATOM 1006 C C . GLU A 1 130 ? 10.928 -14.827 -23.046 1.00 93.50 130 GLU A C 1
ATOM 1008 O O . GLU A 1 130 ? 10.665 -15.408 -24.100 1.00 93.50 130 GLU A O 1
ATOM 1013 N N . LEU A 1 131 ? 10.457 -13.603 -22.779 1.00 94.31 131 LEU A N 1
ATOM 1014 C CA . LEU A 1 131 ? 9.726 -12.799 -23.757 1.00 94.31 131 LEU A CA 1
ATOM 1015 C C . LEU A 1 131 ? 10.672 -12.259 -24.834 1.00 94.31 131 LEU A C 1
ATOM 1017 O O . LEU A 1 131 ? 11.863 -12.037 -24.600 1.00 94.31 131 LEU A O 1
ATOM 1021 N N . SER A 1 132 ? 10.129 -11.994 -26.024 1.00 96.50 132 SER A N 1
ATOM 1022 C CA . SER A 1 132 ? 10.877 -11.256 -27.041 1.00 96.50 132 SER A CA 1
ATOM 1023 C C . SER A 1 132 ? 11.199 -9.846 -26.527 1.00 96.50 132 SER A C 1
ATOM 1025 O O . SER A 1 132 ? 10.461 -9.290 -25.717 1.00 96.50 132 SER A O 1
ATOM 1027 N N . THR A 1 133 ? 12.273 -9.217 -27.014 1.00 95.56 133 THR A N 1
ATOM 1028 C CA . THR A 1 133 ? 12.635 -7.848 -26.592 1.00 95.56 133 THR A CA 1
ATOM 1029 C C . THR A 1 133 ? 11.489 -6.853 -26.801 1.00 95.56 133 THR A C 1
ATOM 1031 O O . THR A 1 133 ? 11.295 -5.944 -25.993 1.00 95.56 133 THR A O 1
ATOM 1034 N N . ARG A 1 134 ? 10.706 -7.044 -27.870 1.00 96.12 134 ARG A N 1
ATOM 1035 C CA . ARG A 1 134 ? 9.534 -6.222 -28.176 1.00 96.12 134 ARG A CA 1
ATOM 1036 C C . ARG A 1 134 ? 8.429 -6.431 -27.141 1.00 96.12 134 ARG A C 1
ATOM 1038 O O . ARG A 1 134 ? 7.936 -5.445 -26.603 1.00 96.12 134 ARG A O 1
ATOM 1045 N N . ASP A 1 135 ? 8.079 -7.681 -26.853 1.00 96.12 135 ASP A N 1
ATOM 1046 C CA . ASP A 1 135 ? 6.978 -8.011 -25.939 1.00 96.12 135 ASP A CA 1
ATOM 1047 C C . ASP A 1 135 ? 7.331 -7.657 -24.494 1.00 96.12 135 ASP A C 1
ATOM 1049 O O . ASP A 1 135 ? 6.518 -7.081 -23.779 1.00 96.12 135 ASP A O 1
ATOM 1053 N N . TYR A 1 136 ? 8.583 -7.892 -24.090 1.00 95.00 136 TYR A N 1
ATOM 1054 C CA . TYR A 1 136 ? 9.111 -7.459 -22.798 1.00 95.00 136 TYR A CA 1
ATOM 1055 C C . TYR A 1 136 ? 8.968 -5.944 -22.605 1.00 95.00 136 TYR A C 1
ATOM 1057 O O . TYR A 1 136 ? 8.497 -5.486 -21.561 1.00 95.00 136 TYR A O 1
ATOM 1065 N N . THR A 1 137 ? 9.348 -5.165 -23.623 1.00 94.38 137 THR A N 1
ATOM 1066 C CA . THR A 1 137 ? 9.247 -3.701 -23.584 1.00 94.38 137 THR A CA 1
ATOM 1067 C C . THR A 1 137 ? 7.786 -3.261 -23.539 1.00 94.38 137 THR A C 1
ATOM 1069 O O . THR A 1 137 ? 7.433 -2.455 -22.685 1.00 94.38 137 THR A O 1
ATOM 1072 N N . ALA A 1 138 ? 6.928 -3.811 -24.404 1.00 94.69 138 ALA A N 1
ATOM 1073 C CA . ALA A 1 138 ? 5.503 -3.480 -24.439 1.00 94.69 138 ALA A CA 1
ATOM 1074 C C . ALA A 1 138 ? 4.801 -3.814 -23.113 1.00 94.69 138 ALA A C 1
ATOM 1076 O O . ALA A 1 138 ? 4.064 -2.986 -22.585 1.00 94.69 138 ALA A O 1
ATOM 1077 N N . CYS A 1 139 ? 5.094 -4.981 -22.536 1.00 95.00 139 CYS A N 1
ATOM 1078 C CA . CYS A 1 139 ? 4.571 -5.402 -21.243 1.00 95.00 139 CYS A CA 1
ATOM 1079 C C . CYS A 1 139 ? 5.033 -4.470 -20.112 1.00 95.00 139 CYS A C 1
ATOM 1081 O O . CYS A 1 139 ? 4.216 -3.925 -19.373 1.00 95.00 139 CYS A O 1
ATOM 1083 N N . THR A 1 140 ? 6.344 -4.234 -20.005 1.00 92.88 140 THR A N 1
ATOM 1084 C CA . THR A 1 140 ? 6.924 -3.410 -18.934 1.00 92.88 140 THR A CA 1
ATOM 1085 C C . THR A 1 140 ? 6.428 -1.969 -19.003 1.00 92.88 140 THR A C 1
ATOM 1087 O O . THR A 1 140 ? 6.030 -1.407 -17.986 1.00 92.88 140 THR A O 1
ATOM 1090 N N . VAL A 1 141 ? 6.420 -1.371 -20.197 1.00 92.19 141 VAL A N 1
ATOM 1091 C CA . VAL A 1 141 ? 5.937 -0.001 -20.412 1.00 92.19 141 VAL A CA 1
ATOM 1092 C C . VAL A 1 141 ? 4.429 0.078 -20.176 1.00 92.19 141 VAL A C 1
ATOM 1094 O O . VAL A 1 141 ? 3.977 0.947 -19.435 1.00 92.19 141 VAL A O 1
ATOM 1097 N N . GLY A 1 142 ? 3.649 -0.855 -20.726 1.00 93.12 142 GLY A N 1
ATOM 1098 C CA . GLY A 1 142 ? 2.198 -0.891 -20.539 1.00 93.12 142 GLY A CA 1
ATOM 1099 C C . GLY A 1 142 ? 1.797 -0.954 -19.066 1.00 93.12 142 GLY A C 1
ATOM 1100 O O . GLY A 1 142 ? 0.989 -0.153 -18.603 1.00 93.12 142 GLY A O 1
ATOM 1101 N N . VAL A 1 143 ? 2.414 -1.847 -18.294 1.00 93.75 143 VAL A N 1
ATOM 1102 C CA . VAL A 1 143 ? 2.064 -2.024 -16.880 1.00 93.75 143 VAL A CA 1
ATOM 1103 C C . VAL A 1 143 ? 2.679 -0.920 -16.010 1.00 93.75 143 VAL A C 1
ATOM 1105 O O . VAL A 1 143 ? 1.951 -0.225 -15.307 1.00 93.75 143 VAL A O 1
ATOM 1108 N N . ALA A 1 144 ? 3.998 -0.706 -16.057 1.00 90.25 144 ALA A N 1
ATOM 1109 C CA . ALA A 1 144 ? 4.685 0.183 -15.111 1.00 90.25 144 ALA A CA 1
ATOM 1110 C C . ALA A 1 144 ? 4.608 1.680 -15.467 1.00 90.25 144 ALA A C 1
ATOM 1112 O O . ALA A 1 144 ? 4.760 2.519 -14.575 1.00 90.25 144 ALA A O 1
ATOM 1113 N N . LEU A 1 145 ? 4.410 2.030 -16.744 1.00 88.44 145 LEU A N 1
ATOM 1114 C CA . LEU A 1 145 ? 4.301 3.426 -17.190 1.00 88.44 145 LEU A CA 1
ATOM 1115 C C . LEU A 1 145 ? 2.887 3.822 -17.607 1.00 88.44 145 LEU A C 1
ATOM 1117 O O . LEU A 1 145 ? 2.542 4.986 -17.447 1.00 88.44 145 LEU A O 1
ATOM 1121 N N . HIS A 1 146 ? 2.067 2.909 -18.126 1.00 91.06 146 HIS A N 1
ATOM 1122 C CA . HIS A 1 146 ? 0.685 3.235 -18.505 1.00 91.06 146 HIS A CA 1
ATOM 1123 C C . HIS A 1 146 ? -0.365 2.686 -17.530 1.00 91.06 146 HIS A C 1
ATOM 1125 O O . HIS A 1 146 ? -1.560 2.924 -17.706 1.00 91.06 146 HIS A O 1
ATOM 1131 N N . GLY A 1 147 ? 0.050 1.983 -16.471 1.00 92.19 147 GLY A N 1
ATOM 1132 C CA . GLY A 1 147 ? -0.863 1.497 -15.440 1.00 92.19 147 GLY A CA 1
ATOM 1133 C C . GLY A 1 147 ? -1.902 0.516 -15.984 1.00 92.19 147 GLY A C 1
ATOM 1134 O O . GLY A 1 147 ? -3.047 0.529 -15.533 1.00 92.19 147 GLY A O 1
ATOM 1135 N N . TYR A 1 148 ? -1.550 -0.290 -16.987 1.00 95.19 148 TYR A N 1
ATOM 1136 C CA . TYR A 1 148 ? -2.418 -1.341 -17.515 1.00 95.19 148 TYR A CA 1
ATOM 1137 C C . TYR A 1 148 ? -2.418 -2.539 -16.566 1.00 95.19 148 TYR A C 1
ATOM 1139 O O . TYR A 1 148 ? -1.616 -3.462 -16.694 1.00 95.19 148 TYR A O 1
ATOM 1147 N N . VAL A 1 149 ? -3.270 -2.462 -15.545 1.00 95.25 149 VAL A N 1
ATOM 1148 C CA . VAL A 1 149 ? -3.326 -3.421 -14.435 1.00 95.25 149 VAL A CA 1
ATOM 1149 C C . VAL A 1 149 ? -4.658 -4.152 -14.345 1.00 95.25 149 VAL A C 1
ATOM 1151 O O . VAL A 1 149 ? -4.774 -5.057 -13.523 1.00 95.25 149 VAL A O 1
ATOM 1154 N N . ASP A 1 150 ? -5.671 -3.776 -15.126 1.00 94.69 150 ASP A N 1
ATOM 1155 C CA . ASP A 1 150 ? -6.999 -4.392 -15.052 1.00 94.69 150 ASP A CA 1
ATOM 1156 C C . ASP A 1 150 ? -6.913 -5.890 -15.407 1.00 94.69 150 ASP A C 1
ATOM 1158 O O . ASP A 1 150 ? -6.158 -6.306 -16.290 1.00 94.69 150 ASP A O 1
ATOM 1162 N N . THR A 1 151 ? -7.645 -6.715 -14.667 1.00 91.38 151 THR A N 1
ATOM 1163 C CA . THR A 1 151 ? -7.684 -8.170 -14.865 1.00 91.38 151 THR A CA 1
ATOM 1164 C C . THR A 1 151 ? -8.753 -8.567 -15.879 1.00 91.38 151 THR A C 1
ATOM 1166 O O . THR A 1 151 ? -8.715 -9.672 -16.418 1.00 91.38 151 THR A O 1
ATOM 1169 N N . ASN A 1 152 ? -9.686 -7.665 -16.199 1.00 90.94 152 ASN A N 1
ATOM 1170 C CA . ASN A 1 152 ? -10.669 -7.879 -17.247 1.00 90.94 152 ASN A CA 1
ATOM 1171 C C . ASN A 1 152 ? -10.048 -7.653 -18.633 1.00 90.94 152 ASN A C 1
ATOM 1173 O O . ASN A 1 152 ? -9.791 -6.519 -19.026 1.00 90.94 152 ASN A O 1
ATOM 1177 N N . SER A 1 153 ? -9.898 -8.725 -19.412 1.00 85.81 153 SER A N 1
ATOM 1178 C CA . SER A 1 153 ? -9.349 -8.698 -20.781 1.00 85.81 153 SER A CA 1
ATOM 1179 C C . SER A 1 153 ? -10.129 -7.839 -21.785 1.00 85.81 153 SER A C 1
ATOM 1181 O O . SER A 1 153 ? -9.603 -7.512 -22.845 1.00 85.81 153 SER A O 1
ATOM 1183 N N . SER A 1 154 ? -11.378 -7.473 -21.483 1.00 89.06 154 SER A N 1
ATOM 1184 C CA . SER A 1 154 ? -12.178 -6.571 -22.327 1.00 89.06 154 SER A CA 1
ATOM 1185 C C . SER A 1 154 ? -11.926 -5.087 -22.034 1.00 89.06 154 SER A C 1
ATOM 1187 O O . SER A 1 154 ? -12.451 -4.230 -22.741 1.00 89.06 154 SER A O 1
ATOM 1189 N N . SER A 1 155 ? -11.169 -4.775 -20.980 1.00 90.56 155 SER A N 1
ATOM 1190 C CA . SER A 1 155 ? -10.827 -3.410 -20.584 1.00 90.56 155 SER A CA 1
ATOM 1191 C C . SER A 1 155 ? -9.673 -2.873 -21.429 1.00 90.56 155 SER A C 1
ATOM 1193 O O . SER A 1 155 ? -8.675 -3.559 -21.640 1.00 90.56 155 SER A O 1
ATOM 1195 N N . GLU A 1 156 ? -9.753 -1.613 -21.855 1.00 90.19 156 GLU A N 1
ATOM 1196 C CA . GLU A 1 156 ? -8.645 -0.938 -22.554 1.00 90.19 156 GLU A CA 1
ATOM 1197 C C . GLU A 1 156 ? -7.387 -0.823 -21.678 1.00 90.19 156 GLU A C 1
ATOM 1199 O O . GLU A 1 156 ? -6.280 -0.704 -22.193 1.00 90.19 156 GLU A O 1
ATOM 1204 N N . SER A 1 157 ? -7.558 -0.905 -20.354 1.00 92.75 157 SER A N 1
ATOM 1205 C CA . SER A 1 157 ? -6.479 -0.852 -19.364 1.00 92.75 157 SER A CA 1
ATOM 1206 C C . SER A 1 157 ? -6.102 -2.228 -18.807 1.00 92.75 157 SER A C 1
ATOM 1208 O O . SER A 1 157 ? -5.496 -2.323 -17.735 1.00 92.75 157 SER A O 1
ATOM 1210 N N . SER A 1 158 ? -6.482 -3.299 -19.509 1.00 94.50 158 SER A N 1
ATOM 1211 C CA . SER A 1 158 ? -6.118 -4.669 -19.143 1.00 94.50 158 SER A CA 1
ATOM 1212 C C . SER A 1 158 ? -4.618 -4.912 -19.255 1.00 94.50 158 SER A C 1
ATOM 1214 O O . SER A 1 158 ? -3.956 -4.320 -20.111 1.00 94.50 158 SER A O 1
ATOM 1216 N N . VAL A 1 159 ? -4.086 -5.806 -18.419 1.00 95.50 159 VAL A N 1
ATOM 1217 C CA . VAL A 1 159 ? -2.685 -6.239 -18.529 1.00 95.50 159 VAL A CA 1
ATOM 1218 C C . VAL A 1 159 ? -2.387 -6.678 -19.975 1.00 95.50 159 VAL A C 1
ATOM 1220 O O . VAL A 1 159 ? -3.103 -7.535 -20.500 1.00 95.50 159 VAL A O 1
ATOM 1223 N N . PRO A 1 160 ? -1.341 -6.129 -20.628 1.00 95.06 160 PRO A N 1
ATOM 1224 C CA . PRO A 1 160 ? -1.057 -6.404 -22.033 1.00 95.06 160 PRO A CA 1
ATOM 1225 C C . PRO A 1 160 ? -0.904 -7.894 -22.328 1.00 95.06 160 PRO A C 1
ATOM 1227 O O . PRO A 1 160 ? -0.223 -8.624 -21.603 1.00 95.06 160 PRO A O 1
ATOM 1230 N N . SER A 1 161 ? -1.464 -8.341 -23.452 1.00 93.94 161 SER A N 1
ATOM 1231 C CA . SER A 1 161 ? -1.318 -9.726 -23.921 1.00 93.94 161 SER A CA 1
ATOM 1232 C C . SER A 1 161 ? 0.146 -10.115 -24.169 1.00 93.94 161 SER A C 1
ATOM 1234 O O . SER A 1 161 ? 0.533 -11.270 -23.989 1.00 93.94 161 SER A O 1
ATOM 1236 N N . GLU A 1 162 ? 0.980 -9.126 -24.491 1.00 93.81 162 GLU A N 1
ATOM 1237 C CA . GLU A 1 162 ? 2.428 -9.194 -24.668 1.00 93.81 162 GLU A CA 1
ATOM 1238 C C . GLU A 1 162 ? 3.151 -9.647 -23.393 1.00 93.81 162 GLU A C 1
ATOM 1240 O O . GLU A 1 162 ? 4.238 -10.217 -23.467 1.00 93.81 162 GLU A O 1
ATOM 1245 N N . CYS A 1 163 ? 2.541 -9.468 -22.217 1.00 93.38 163 CYS A N 1
ATOM 1246 C CA . CYS A 1 163 ? 3.063 -10.030 -20.976 1.00 93.38 163 CYS A CA 1
ATOM 1247 C C . CYS A 1 163 ? 2.992 -11.564 -20.949 1.00 93.38 163 CYS A C 1
ATOM 1249 O O . CYS A 1 163 ? 3.670 -12.186 -20.134 1.00 93.38 163 CYS A O 1
ATOM 1251 N N . GLY A 1 164 ? 2.177 -12.201 -21.798 1.00 87.81 164 GLY A N 1
ATOM 1252 C CA . GLY A 1 164 ? 2.091 -13.660 -21.911 1.00 87.81 164 GLY A CA 1
ATOM 1253 C C . GLY A 1 164 ? 1.730 -14.370 -20.601 1.00 87.81 164 GLY A C 1
ATOM 1254 O O . GLY A 1 164 ? 2.213 -15.474 -20.362 1.00 87.81 164 GLY A O 1
ATOM 1255 N N . GLY A 1 165 ? 0.959 -13.715 -19.723 1.00 90.06 165 GLY A N 1
ATOM 1256 C CA . GLY A 1 165 ? 0.601 -14.234 -18.395 1.00 90.06 165 GLY A CA 1
ATOM 1257 C C . GLY A 1 165 ? 1.748 -14.248 -17.376 1.00 90.06 165 GLY A C 1
ATOM 1258 O O . GLY A 1 165 ? 1.630 -14.876 -16.331 1.00 90.06 165 GLY A O 1
ATOM 1259 N N . ARG A 1 166 ? 2.870 -13.581 -17.669 1.00 92.12 166 ARG A N 1
ATOM 1260 C CA . ARG A 1 166 ? 4.060 -13.532 -16.801 1.00 92.12 166 ARG A CA 1
ATOM 1261 C C . ARG A 1 166 ? 4.025 -12.406 -15.773 1.00 92.12 166 ARG A C 1
ATOM 1263 O O . ARG A 1 166 ? 4.833 -12.405 -14.851 1.00 92.12 166 ARG A O 1
ATOM 1270 N N . VAL A 1 167 ? 3.111 -11.454 -15.942 1.00 94.19 167 VAL A N 1
ATOM 1271 C CA . VAL A 1 167 ? 2.858 -10.363 -14.999 1.00 94.19 167 VAL A CA 1
ATOM 1272 C C . VAL A 1 167 ? 1.485 -10.572 -14.387 1.00 94.19 167 VAL A C 1
ATOM 1274 O O . VAL A 1 167 ? 0.493 -10.660 -15.109 1.00 94.19 167 VAL A O 1
ATOM 1277 N N . VAL A 1 168 ? 1.448 -10.627 -13.060 1.00 94.44 168 VAL A N 1
ATOM 1278 C CA . VAL A 1 168 ? 0.219 -10.689 -12.270 1.00 94.44 168 VAL A CA 1
ATOM 1279 C C . VAL A 1 168 ? 0.110 -9.378 -11.489 1.00 94.44 168 VAL A C 1
ATOM 1281 O O . VAL A 1 168 ? 1.041 -9.040 -10.755 1.00 94.44 168 VAL A O 1
ATOM 1284 N N . PRO A 1 169 ? -0.975 -8.602 -11.657 1.00 95.25 169 PRO A N 1
ATOM 1285 C CA . PRO A 1 169 ? -1.081 -7.286 -11.049 1.00 95.25 169 PRO A CA 1
ATOM 1286 C C . PRO A 1 169 ? -1.286 -7.373 -9.531 1.00 95.25 169 PRO A C 1
ATOM 1288 O O . PRO A 1 169 ? -2.003 -8.245 -9.038 1.00 95.25 169 PRO A O 1
ATOM 1291 N N . TYR A 1 170 ? -0.710 -6.418 -8.802 1.00 94.56 170 TYR A N 1
ATOM 1292 C CA . TYR A 1 170 ? -1.049 -6.143 -7.406 1.00 94.56 170 TYR A CA 1
ATOM 1293 C C . TYR A 1 170 ? -2.371 -5.373 -7.301 1.00 94.56 170 TYR A C 1
ATOM 1295 O O . TYR A 1 170 ? -2.625 -4.440 -8.067 1.00 94.56 170 TYR A O 1
ATOM 1303 N N . LYS A 1 171 ? -3.202 -5.759 -6.330 1.00 95.94 171 LYS A N 1
ATOM 1304 C CA . LYS A 1 171 ? -4.521 -5.186 -6.048 1.00 95.94 171 LYS A CA 1
ATOM 1305 C C . LYS A 1 171 ? -4.687 -4.841 -4.575 1.00 95.94 171 LYS A C 1
ATOM 1307 O O . LYS A 1 171 ? -4.070 -5.451 -3.701 1.00 95.94 171 LYS A O 1
ATOM 1312 N N . LEU A 1 172 ? -5.589 -3.904 -4.311 1.00 95.38 172 LEU A N 1
ATOM 1313 C CA . LEU A 1 172 ? -6.149 -3.664 -2.987 1.00 95.38 172 LEU A CA 1
ATOM 1314 C C . LEU A 1 172 ? -7.401 -4.520 -2.809 1.00 95.38 172 LEU A C 1
ATOM 1316 O O . LEU A 1 172 ? -8.334 -4.434 -3.606 1.00 95.38 172 LEU A O 1
ATOM 1320 N N . ALA A 1 173 ? -7.428 -5.345 -1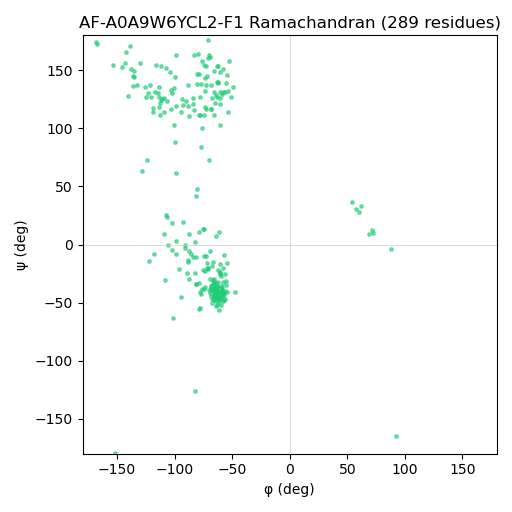.770 1.00 96.50 173 ALA A N 1
ATOM 1321 C CA . ALA A 1 173 ? -8.622 -6.090 -1.409 1.00 96.50 173 ALA A CA 1
ATOM 1322 C C . ALA A 1 173 ? -9.667 -5.151 -0.790 1.00 96.50 173 ALA A C 1
ATOM 1324 O O . ALA A 1 173 ? -9.336 -4.315 0.050 1.00 96.50 173 ALA A O 1
ATOM 1325 N N . VAL A 1 174 ? -10.931 -5.302 -1.169 1.00 97.69 174 VAL A N 1
ATOM 1326 C CA . VAL A 1 174 ? -12.065 -4.605 -0.551 1.00 97.69 174 VAL A CA 1
ATOM 1327 C C . VAL A 1 174 ? -13.080 -5.644 -0.097 1.00 97.69 174 VAL A C 1
ATOM 1329 O O . VAL A 1 174 ? -13.484 -6.503 -0.882 1.00 97.69 174 VAL A O 1
ATOM 1332 N N . VAL A 1 175 ? -13.469 -5.568 1.173 1.00 97.56 175 VAL A N 1
ATOM 1333 C CA . VAL A 1 175 ? -14.334 -6.553 1.832 1.00 97.56 175 VAL A CA 1
ATOM 1334 C C . VAL A 1 175 ? -15.387 -5.833 2.673 1.00 97.56 175 VAL A C 1
ATOM 1336 O O . VAL A 1 175 ? -15.014 -4.915 3.402 1.00 97.56 175 VAL A O 1
ATOM 1339 N N . PRO A 1 176 ? -16.666 -6.241 2.658 1.00 96.69 176 PRO A N 1
ATOM 1340 C CA . PRO A 1 176 ? -17.251 -7.315 1.849 1.00 96.69 176 PRO A CA 1
ATOM 1341 C C . PRO A 1 176 ? -17.614 -6.855 0.433 1.00 96.69 176 PRO A C 1
ATOM 1343 O O . PRO A 1 176 ? -17.758 -5.662 0.178 1.00 96.69 176 PRO A O 1
ATOM 1346 N N . ASP A 1 177 ? -17.815 -7.793 -0.483 1.00 96.56 177 ASP A N 1
ATOM 1347 C CA . ASP A 1 177 ? -18.376 -7.527 -1.804 1.00 96.56 177 ASP A CA 1
ATOM 1348 C C . ASP A 1 177 ? -19.899 -7.315 -1.708 1.00 96.56 177 ASP A C 1
ATOM 1350 O O . ASP A 1 177 ? -20.673 -8.263 -1.575 1.00 96.56 177 ASP A O 1
ATOM 1354 N N . ASN A 1 178 ? -20.343 -6.055 -1.722 1.00 94.44 178 ASN A N 1
ATOM 1355 C CA . ASN A 1 178 ? -21.759 -5.703 -1.674 1.00 94.44 178 ASN A CA 1
ATOM 1356 C C . ASN A 1 178 ? -22.045 -4.362 -2.375 1.00 94.44 178 ASN A C 1
ATOM 1358 O O . ASN A 1 178 ? -21.145 -3.702 -2.903 1.00 94.44 178 ASN A O 1
ATOM 1362 N N . ALA A 1 179 ? -23.314 -3.939 -2.374 1.00 93.88 179 ALA A N 1
ATOM 1363 C CA . ALA A 1 179 ? -23.729 -2.680 -2.991 1.00 93.88 179 ALA A CA 1
ATOM 1364 C C . ALA A 1 179 ? -23.006 -1.465 -2.381 1.00 93.88 179 ALA A C 1
ATOM 1366 O O . ALA A 1 179 ? -22.574 -0.573 -3.109 1.00 93.88 179 ALA A O 1
ATOM 1367 N N . PHE A 1 180 ? -22.784 -1.445 -1.062 1.00 94.06 180 PHE A N 1
ATOM 1368 C CA . PHE A 1 180 ? -22.039 -0.365 -0.415 1.00 94.06 180 PHE A CA 1
ATOM 1369 C C . PHE A 1 180 ? -20.594 -0.266 -0.931 1.00 94.06 180 PHE A C 1
ATOM 1371 O O . PHE A 1 180 ? -20.157 0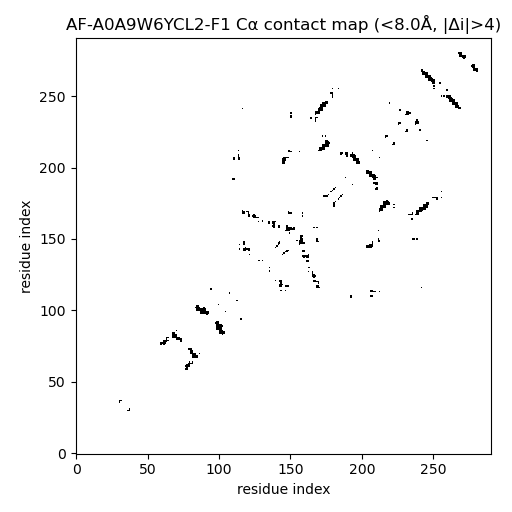.820 -1.320 1.00 94.06 180 PHE A O 1
ATOM 1378 N N . THR A 1 181 ? -19.841 -1.367 -0.977 1.00 95.12 181 THR A N 1
ATOM 1379 C CA . THR A 1 181 ? -18.430 -1.319 -1.390 1.00 95.12 181 THR A CA 1
ATOM 1380 C C . THR A 1 181 ? -18.262 -1.101 -2.892 1.00 95.12 181 THR A C 1
ATOM 1382 O O . THR A 1 181 ? -17.364 -0.356 -3.302 1.00 95.12 181 THR A O 1
ATOM 1385 N N . ARG A 1 182 ? -19.134 -1.679 -3.727 1.00 93.50 182 ARG A N 1
ATOM 1386 C CA . ARG A 1 182 ? -19.087 -1.519 -5.190 1.00 93.50 182 ARG A CA 1
ATOM 1387 C C . ARG A 1 182 ? -19.674 -0.199 -5.671 1.00 93.50 182 ARG A C 1
ATOM 1389 O O . ARG A 1 182 ? -19.007 0.538 -6.394 1.00 93.50 182 ARG A O 1
ATOM 1396 N N . GLU A 1 183 ? -20.920 0.083 -5.311 1.00 91.31 183 GLU A N 1
ATOM 1397 C CA . GLU A 1 183 ? -21.697 1.172 -5.908 1.00 91.31 183 GLU A CA 1
ATOM 1398 C C . GLU A 1 183 ? -21.468 2.503 -5.197 1.00 91.31 183 GLU A C 1
ATOM 1400 O O . GLU A 1 183 ? -21.511 3.542 -5.844 1.00 91.31 183 GLU A O 1
ATOM 1405 N N . TYR A 1 184 ? -21.169 2.496 -3.895 1.00 91.12 184 TYR A N 1
ATOM 1406 C CA . TYR A 1 184 ? -20.937 3.731 -3.144 1.00 91.12 184 TYR A CA 1
ATOM 1407 C C . TYR A 1 184 ? -19.450 4.021 -2.919 1.00 91.12 184 TYR A C 1
ATOM 1409 O O . TYR A 1 184 ? -18.932 5.020 -3.421 1.00 91.12 184 TYR A O 1
ATOM 1417 N N . PHE A 1 185 ? -18.741 3.158 -2.186 1.00 93.00 185 PHE A N 1
ATOM 1418 C CA . PHE A 1 185 ? -17.336 3.378 -1.835 1.00 93.00 185 PHE A CA 1
ATOM 1419 C C . PHE A 1 185 ? -16.452 3.453 -3.082 1.00 93.00 185 PHE A C 1
ATOM 1421 O O . PHE A 1 185 ? -15.789 4.465 -3.299 1.00 93.00 185 PHE A O 1
ATOM 1428 N N . THR A 1 186 ? -16.473 2.429 -3.939 1.00 93.19 186 THR A N 1
ATOM 1429 C CA . THR A 1 186 ? -15.567 2.382 -5.098 1.00 93.19 186 THR A CA 1
ATOM 1430 C C . THR A 1 186 ? -15.891 3.461 -6.127 1.00 93.19 186 THR A C 1
ATOM 1432 O O . THR A 1 186 ? -14.963 4.076 -6.644 1.00 93.19 186 THR A O 1
ATOM 1435 N N . GLN A 1 187 ? -17.171 3.767 -6.377 1.00 91.25 187 GLN A N 1
ATOM 1436 C CA . GLN A 1 187 ? -17.535 4.873 -7.276 1.00 91.25 187 GLN A CA 1
ATOM 1437 C C . GLN A 1 187 ? -17.107 6.234 -6.717 1.00 91.25 187 GLN A C 1
ATOM 1439 O O . GLN A 1 187 ? -16.580 7.064 -7.454 1.00 91.25 187 GLN A O 1
ATOM 1444 N N . THR A 1 188 ? -17.275 6.465 -5.410 1.00 91.88 188 THR A N 1
ATOM 1445 C CA . THR A 1 188 ? -16.811 7.709 -4.771 1.00 91.88 188 THR A CA 1
ATOM 1446 C C . THR A 1 188 ? -15.296 7.831 -4.883 1.00 91.88 188 THR A C 1
ATOM 1448 O O . THR A 1 188 ? -14.769 8.880 -5.253 1.00 91.88 188 THR A O 1
ATOM 1451 N N . MET A 1 189 ? -14.586 6.739 -4.616 1.00 92.88 189 MET A N 1
ATOM 1452 C CA . MET A 1 189 ? -13.136 6.719 -4.700 1.00 92.88 189 MET A CA 1
ATOM 1453 C C . MET A 1 189 ? -12.622 6.833 -6.139 1.00 92.88 189 MET A C 1
ATOM 1455 O O . MET A 1 189 ? -11.554 7.396 -6.340 1.00 92.88 189 MET A O 1
ATOM 1459 N N . GLU A 1 190 ? -13.362 6.364 -7.145 1.00 91.38 190 GLU A N 1
ATOM 1460 C CA . GLU A 1 190 ? -13.028 6.564 -8.562 1.00 91.38 190 GLU A CA 1
ATOM 1461 C C . GLU A 1 190 ? -13.098 8.043 -8.965 1.00 91.38 190 GLU A C 1
ATOM 1463 O O . GLU A 1 190 ? -12.297 8.487 -9.783 1.00 91.38 190 GLU A O 1
ATOM 1468 N N . ILE A 1 191 ? -13.986 8.834 -8.353 1.00 93.00 191 ILE A N 1
ATOM 1469 C CA . ILE A 1 191 ? -14.030 10.290 -8.569 1.00 93.00 191 ILE A CA 1
ATOM 1470 C C . ILE A 1 191 ? -12.773 10.960 -7.998 1.00 93.00 191 ILE A C 1
ATOM 1472 O O . ILE A 1 191 ? -12.253 11.907 -8.589 1.00 93.00 191 ILE A O 1
ATOM 1476 N N . TRP A 1 192 ? -12.286 10.492 -6.847 1.00 92.44 192 TRP A N 1
ATOM 1477 C CA . TRP A 1 192 ? -11.111 11.067 -6.180 1.00 92.44 192 TRP A CA 1
ATOM 1478 C C . TRP A 1 192 ? -9.788 10.569 -6.760 1.00 92.44 192 TRP A C 1
ATOM 1480 O O . TRP A 1 192 ? -8.821 11.327 -6.832 1.00 92.44 192 TRP A O 1
ATOM 1490 N N . TYR A 1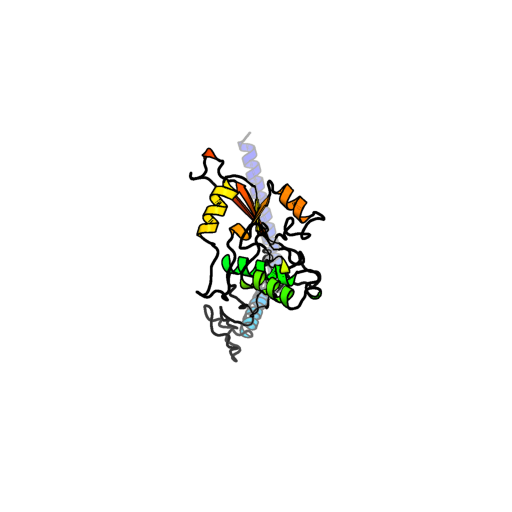 193 ? -9.758 9.315 -7.203 1.00 94.31 193 TYR A N 1
ATOM 1491 C CA . TYR A 1 193 ? -8.591 8.641 -7.761 1.00 94.31 193 TYR A CA 1
ATOM 1492 C C . TYR A 1 193 ? -8.931 8.011 -9.119 1.00 94.31 193 TYR A C 1
ATOM 1494 O O . TYR A 1 193 ? -8.892 6.780 -9.268 1.00 94.31 193 TYR A O 1
ATOM 1502 N N . PRO A 1 194 ? -9.277 8.847 -10.118 1.00 93.94 194 PRO A N 1
ATOM 1503 C CA . PRO A 1 194 ? -9.494 8.385 -11.476 1.00 93.94 194 PRO A CA 1
ATOM 1504 C C . PRO A 1 194 ? -8.159 7.996 -12.112 1.00 93.94 194 PRO A C 1
ATOM 1506 O O . PRO A 1 194 ? -7.082 8.207 -11.551 1.00 93.94 194 PRO A O 1
ATOM 1509 N N . ARG A 1 195 ? -8.222 7.469 -13.333 1.00 91.88 195 ARG A N 1
ATOM 1510 C CA . ARG A 1 195 ? -7.035 7.334 -14.173 1.00 91.88 195 ARG A CA 1
ATOM 1511 C C . ARG A 1 195 ? -6.488 8.730 -14.485 1.00 91.88 195 ARG A C 1
ATOM 1513 O O . ARG A 1 195 ? -7.232 9.598 -14.943 1.00 91.88 195 ARG A O 1
ATOM 1520 N N . VAL A 1 196 ? -5.202 8.951 -14.223 1.00 89.25 196 VAL A N 1
ATOM 1521 C CA . VAL A 1 196 ? -4.552 10.262 -14.388 1.00 89.25 196 VAL A CA 1
ATOM 1522 C C . VAL A 1 196 ? -3.409 10.160 -15.385 1.00 89.25 196 VAL A C 1
ATOM 1524 O O . VAL A 1 196 ? -2.489 9.368 -15.200 1.00 89.25 196 VAL A O 1
ATOM 1527 N N . ASN A 1 197 ? -3.430 11.030 -16.393 1.00 87.44 197 ASN A N 1
ATOM 1528 C CA . ASN A 1 197 ? -2.298 11.261 -17.287 1.00 87.44 197 ASN A CA 1
ATOM 1529 C C . ASN A 1 197 ? -1.475 12.422 -16.734 1.00 87.44 197 ASN A C 1
ATOM 1531 O O . ASN A 1 197 ? -1.995 13.530 -16.589 1.00 87.44 197 ASN A O 1
ATOM 1535 N N . LEU A 1 198 ? -0.200 12.192 -16.418 1.00 80.19 198 LEU A N 1
ATOM 1536 C CA . LEU A 1 198 ? 0.639 13.242 -15.833 1.00 80.19 198 LEU A CA 1
ATOM 1537 C C . LEU A 1 198 ? 1.086 14.288 -16.860 1.00 80.19 198 LEU A C 1
ATOM 1539 O O . LEU A 1 198 ? 1.427 15.409 -16.485 1.00 80.19 198 LEU A O 1
ATOM 1543 N N . VAL A 1 199 ? 1.076 13.946 -18.151 1.00 76.56 199 VAL A N 1
ATOM 1544 C CA . VAL A 1 199 ? 1.396 14.871 -19.244 1.00 76.56 199 VAL A CA 1
ATOM 1545 C C . VAL A 1 199 ? 0.409 14.651 -20.391 1.00 76.56 199 VAL A C 1
ATOM 1547 O O . VAL A 1 199 ? -0.104 13.556 -20.589 1.00 76.56 199 VAL A O 1
ATOM 1550 N N . ASN A 1 200 ? 0.126 15.696 -21.164 1.00 68.00 200 ASN A N 1
ATOM 1551 C CA . ASN A 1 200 ? -0.816 15.646 -22.284 1.00 68.00 200 ASN A CA 1
ATOM 1552 C C . ASN A 1 200 ? -0.181 15.045 -23.559 1.00 68.00 200 ASN A C 1
ATOM 1554 O O . ASN A 1 200 ? -0.245 15.639 -24.633 1.00 68.00 200 ASN A O 1
ATOM 1558 N N . ASP A 1 201 ? 0.499 13.906 -23.417 1.00 67.38 201 ASP A N 1
ATOM 1559 C CA . ASP A 1 201 ? 1.118 13.156 -24.513 1.00 67.38 201 ASP A CA 1
ATOM 1560 C C . ASP A 1 201 ? 0.822 11.655 -24.355 1.00 67.38 201 ASP A C 1
ATOM 1562 O O . ASP A 1 201 ? 0.790 11.115 -23.248 1.00 67.38 201 ASP A O 1
ATOM 1566 N N . SER A 1 202 ? 0.631 10.984 -25.487 1.00 60.81 202 SER A N 1
ATOM 1567 C CA . SER A 1 202 ? 0.394 9.545 -25.641 1.00 60.81 202 SER A CA 1
ATOM 1568 C C . SER A 1 202 ? 1.494 8.652 -25.054 1.00 60.81 202 SER A C 1
ATOM 1570 O O . SER A 1 202 ? 1.243 7.487 -24.762 1.00 60.81 202 SER A O 1
ATOM 1572 N N . THR A 1 203 ? 2.699 9.192 -24.853 1.00 64.56 203 THR A N 1
ATOM 1573 C CA . THR A 1 203 ? 3.850 8.480 -24.266 1.00 64.56 203 THR A CA 1
ATOM 1574 C C . THR A 1 203 ? 4.055 8.771 -22.779 1.00 64.56 203 THR A C 1
ATOM 1576 O O . THR A 1 203 ? 5.018 8.298 -22.175 1.00 64.56 203 THR A O 1
ATOM 1579 N N . SER A 1 204 ? 3.169 9.563 -22.175 1.00 74.56 204 SER A N 1
ATOM 1580 C CA . SER A 1 204 ? 3.323 9.999 -20.794 1.00 74.56 204 SER A CA 1
ATOM 1581 C C . SER A 1 204 ? 2.989 8.911 -19.774 1.00 74.56 204 SER A C 1
ATOM 1583 O O . SER A 1 204 ? 2.262 7.952 -20.050 1.00 74.56 204 SER A O 1
ATOM 1585 N N . LEU A 1 205 ? 3.534 9.093 -18.569 1.00 83.75 205 LEU A N 1
ATOM 1586 C CA . LEU A 1 205 ? 3.198 8.295 -17.398 1.00 83.75 205 LEU A CA 1
ATOM 1587 C C . LEU A 1 205 ? 1.703 8.451 -17.083 1.00 83.75 205 LEU A C 1
ATOM 1589 O O . LEU A 1 205 ? 1.226 9.563 -16.828 1.00 83.75 205 LEU A O 1
ATOM 1593 N N . GLN A 1 206 ? 0.996 7.325 -17.085 1.00 89.81 206 GLN A N 1
ATOM 1594 C CA . GLN A 1 206 ? -0.399 7.220 -16.684 1.00 89.81 206 GLN A CA 1
ATOM 1595 C C . GLN A 1 206 ? -0.495 6.391 -15.411 1.00 89.81 206 GLN A C 1
ATOM 1597 O O . GLN A 1 206 ? 0.123 5.331 -15.285 1.00 89.81 206 GLN A O 1
ATOM 1602 N N . VAL A 1 207 ? -1.294 6.871 -14.471 1.00 90.94 207 VAL A N 1
ATOM 1603 C CA . VAL A 1 207 ? -1.581 6.159 -13.231 1.00 90.94 207 VAL A CA 1
ATOM 1604 C C . VAL A 1 207 ? -2.961 5.534 -13.342 1.00 90.94 207 VAL A C 1
ATOM 1606 O O . VAL A 1 207 ? -3.915 6.213 -13.725 1.00 90.94 207 VAL A O 1
ATOM 1609 N N . ALA A 1 208 ? -3.050 4.245 -13.014 1.00 94.50 208 ALA A N 1
ATOM 1610 C CA . ALA A 1 208 ? -4.312 3.521 -12.970 1.00 94.50 208 ALA A CA 1
ATOM 1611 C C . ALA A 1 208 ? -5.292 4.178 -11.992 1.00 94.50 208 ALA A C 1
ATOM 1613 O O . ALA A 1 208 ? -4.890 4.778 -10.995 1.00 94.50 208 ALA A O 1
ATOM 1614 N N . SER A 1 209 ? -6.582 4.034 -12.265 1.00 94.31 209 SER A N 1
ATOM 1615 C CA . SER A 1 209 ? -7.623 4.381 -11.302 1.00 94.31 209 SER A CA 1
ATOM 1616 C C . SER A 1 209 ? -7.621 3.411 -10.120 1.00 94.31 209 SER A C 1
ATOM 1618 O O . SER A 1 209 ? -7.130 2.275 -10.209 1.00 94.31 209 SER A O 1
ATOM 1620 N N . LEU A 1 210 ? -8.242 3.825 -9.012 1.00 94.38 210 LEU A N 1
ATOM 1621 C CA . LEU A 1 210 ? -8.472 2.907 -7.898 1.00 94.38 210 LEU A CA 1
ATOM 1622 C C . LEU A 1 210 ? -9.340 1.718 -8.332 1.00 94.38 210 LEU A C 1
ATOM 1624 O O . LEU A 1 210 ? -9.022 0.587 -7.979 1.00 94.38 210 LEU A O 1
ATOM 1628 N N . ARG A 1 211 ? -10.392 1.947 -9.133 1.00 93.44 211 ARG A N 1
ATOM 1629 C CA . ARG A 1 211 ? -11.322 0.889 -9.569 1.00 93.44 211 ARG A CA 1
ATOM 1630 C C . ARG A 1 211 ? -10.624 -0.218 -10.357 1.00 93.44 211 ARG A C 1
ATOM 1632 O O . ARG A 1 211 ? -10.934 -1.389 -10.173 1.00 93.44 211 ARG A O 1
ATOM 1639 N N . GLU A 1 212 ? -9.657 0.134 -11.197 1.00 94.44 212 GLU A N 1
ATOM 1640 C CA . GLU A 1 212 ? -8.851 -0.848 -11.932 1.00 94.44 212 GLU A CA 1
ATOM 1641 C C . GLU A 1 212 ? -7.868 -1.591 -11.022 1.00 94.44 212 GLU A C 1
ATOM 1643 O O . GLU A 1 212 ? -7.345 -2.626 -11.418 1.00 94.44 212 GLU A O 1
ATOM 1648 N N . SER A 1 213 ? -7.600 -1.088 -9.817 1.00 95.50 213 SER A N 1
ATOM 1649 C CA . SER A 1 213 ? -6.572 -1.586 -8.896 1.00 95.50 213 SER A CA 1
ATOM 1650 C C . SER A 1 213 ? -7.146 -2.291 -7.662 1.00 95.50 213 SER A C 1
ATOM 1652 O O . SER A 1 213 ? -6.390 -2.627 -6.752 1.00 95.50 213 SER A O 1
ATOM 1654 N N . VAL A 1 214 ? -8.456 -2.545 -7.619 1.00 95.62 214 VAL A N 1
ATOM 1655 C CA . VAL A 1 214 ? -9.120 -3.256 -6.515 1.00 95.62 214 VAL A CA 1
ATOM 1656 C C . VAL A 1 214 ? -9.553 -4.666 -6.908 1.00 95.62 214 VAL A C 1
ATOM 1658 O O . VAL A 1 214 ? -9.849 -4.945 -8.069 1.00 95.62 214 VAL A O 1
ATOM 1661 N N . ALA A 1 215 ? -9.603 -5.552 -5.919 1.00 95.50 215 ALA A N 1
ATOM 1662 C CA . ALA A 1 215 ? -10.229 -6.865 -5.995 1.00 95.50 215 ALA A CA 1
ATOM 1663 C C . ALA A 1 215 ? -11.233 -6.995 -4.843 1.00 95.50 215 ALA A C 1
ATOM 1665 O O . ALA A 1 215 ? -10.932 -6.619 -3.711 1.00 95.50 215 ALA A O 1
ATOM 1666 N N . PHE A 1 216 ? -12.427 -7.507 -5.128 1.00 96.50 216 PHE A N 1
ATOM 1667 C CA . PHE A 1 216 ? -13.488 -7.650 -4.132 1.00 96.50 216 PHE A CA 1
ATOM 1668 C C . PHE A 1 216 ? -13.542 -9.078 -3.604 1.00 96.50 216 PHE A C 1
ATOM 1670 O O . PHE A 1 216 ? -13.329 -10.022 -4.366 1.00 96.50 216 PHE A O 1
ATOM 1677 N N . PHE A 1 217 ? -13.851 -9.219 -2.317 1.00 97.12 217 PHE A N 1
ATOM 1678 C CA . PHE A 1 217 ? -14.070 -10.511 -1.674 1.00 97.12 217 PHE A CA 1
ATOM 1679 C C . PHE A 1 217 ? -15.348 -10.466 -0.846 1.00 97.12 217 PHE A C 1
ATOM 1681 O O . PHE A 1 217 ? -15.580 -9.497 -0.124 1.00 97.12 217 PHE A O 1
ATOM 1688 N N . ASP A 1 218 ? -16.150 -11.528 -0.922 1.00 96.94 218 ASP A N 1
ATOM 1689 C CA . ASP A 1 218 ? -17.452 -11.612 -0.251 1.00 96.94 218 ASP A CA 1
ATOM 1690 C C . ASP A 1 218 ? -17.343 -11.415 1.266 1.00 96.94 218 ASP A C 1
ATOM 1692 O O . ASP A 1 218 ? -18.158 -10.721 1.873 1.00 96.94 218 ASP A O 1
ATOM 1696 N N . THR A 1 219 ? -16.324 -12.012 1.888 1.00 96.56 219 THR A N 1
ATOM 1697 C CA . THR A 1 219 ? -16.097 -11.973 3.336 1.00 96.56 219 THR A CA 1
ATOM 1698 C C . THR A 1 219 ? -14.612 -11.879 3.667 1.00 96.56 219 THR A C 1
ATOM 1700 O O . THR A 1 219 ? -13.742 -12.118 2.826 1.00 96.56 219 THR A O 1
ATOM 1703 N N . GLU A 1 220 ? -14.313 -11.544 4.924 1.00 94.56 220 GLU A N 1
ATOM 1704 C CA . GLU A 1 220 ? -12.940 -11.538 5.428 1.00 94.56 220 GLU A CA 1
ATOM 1705 C C . GLU A 1 220 ? -12.312 -12.935 5.346 1.00 94.56 220 GLU A C 1
ATOM 1707 O O . GLU A 1 220 ? -11.186 -13.075 4.873 1.00 94.56 220 GLU A O 1
ATOM 1712 N N . ASP A 1 221 ? -13.071 -13.970 5.711 1.00 95.75 221 ASP A N 1
ATOM 1713 C CA . ASP A 1 221 ? -12.632 -15.363 5.609 1.00 95.75 221 ASP A CA 1
ATOM 1714 C C . ASP A 1 221 ? -12.282 -15.745 4.164 1.00 95.75 221 ASP A C 1
ATOM 1716 O O . ASP A 1 221 ? -11.284 -16.426 3.936 1.00 95.75 221 ASP A O 1
ATOM 1720 N N . ALA A 1 222 ? -13.051 -15.265 3.177 1.00 96.31 222 ALA A N 1
ATOM 1721 C CA . ALA A 1 222 ? -12.772 -15.509 1.763 1.00 96.31 222 ALA A CA 1
ATOM 1722 C C . ALA A 1 222 ? -11.462 -14.843 1.313 1.00 96.31 222 ALA A C 1
ATOM 1724 O O . ALA A 1 222 ? -10.685 -15.450 0.575 1.00 96.31 222 ALA A O 1
ATOM 1725 N N . LEU A 1 223 ? -11.181 -13.622 1.785 1.00 94.69 223 LEU A N 1
ATOM 1726 C CA . LEU A 1 223 ? -9.894 -12.961 1.555 1.00 94.69 223 LEU A CA 1
ATOM 1727 C C . LEU A 1 223 ? -8.742 -13.754 2.194 1.00 94.69 223 LEU A C 1
ATOM 1729 O O . LEU A 1 223 ? -7.698 -13.947 1.568 1.00 94.69 223 LEU A O 1
ATOM 1733 N N . GLU A 1 224 ? -8.910 -14.231 3.426 1.00 92.12 224 GLU A N 1
ATOM 1734 C CA . GLU A 1 224 ? -7.877 -15.019 4.101 1.00 92.12 224 GLU A CA 1
ATOM 1735 C C . GLU A 1 224 ? -7.620 -16.369 3.431 1.00 92.12 224 GLU A C 1
ATOM 1737 O O . GLU A 1 224 ? -6.463 -16.767 3.270 1.00 92.12 224 GLU A O 1
ATOM 1742 N N . GLU A 1 225 ? -8.678 -17.083 3.049 1.00 94.31 225 GLU A N 1
ATOM 1743 C CA . GLU A 1 225 ? -8.578 -18.349 2.328 1.00 94.31 225 GLU A CA 1
ATOM 1744 C C . GLU A 1 225 ? -7.899 -18.148 0.973 1.00 94.31 225 GLU A C 1
ATOM 1746 O O . GLU A 1 225 ? -7.020 -18.929 0.603 1.00 94.31 225 GLU A O 1
ATOM 1751 N N . TYR A 1 226 ? -8.235 -17.062 0.275 1.00 93.50 226 TYR A N 1
ATOM 1752 C CA . TYR A 1 226 ? -7.616 -16.697 -0.990 1.00 93.50 226 TYR A CA 1
ATOM 1753 C C . TYR A 1 226 ? -6.102 -16.484 -0.860 1.00 93.50 226 TYR A C 1
ATOM 1755 O O . TYR A 1 226 ? -5.333 -17.109 -1.590 1.00 93.50 226 TYR A O 1
ATOM 1763 N N . VAL A 1 227 ? -5.656 -15.658 0.095 1.00 90.25 227 VAL A N 1
ATOM 1764 C CA . VAL A 1 227 ? -4.222 -15.354 0.287 1.00 90.25 227 VAL A CA 1
ATOM 1765 C C . VAL A 1 227 ? -3.434 -16.583 0.761 1.00 90.25 227 VAL A C 1
ATOM 1767 O O . VAL A 1 227 ? -2.262 -16.736 0.421 1.00 90.25 227 VAL A O 1
ATOM 1770 N N . LYS A 1 228 ? -4.064 -17.496 1.512 1.00 88.94 228 LYS A N 1
ATOM 1771 C CA . LYS A 1 228 ? -3.466 -18.783 1.926 1.00 88.94 228 LYS A CA 1
ATOM 1772 C C . LYS A 1 228 ? -3.543 -19.856 0.826 1.00 88.94 228 LYS A C 1
ATOM 1774 O O . LYS A 1 228 ? -2.956 -20.933 0.968 1.00 88.94 228 LYS A O 1
ATOM 1779 N N . GLY A 1 229 ? -4.293 -19.598 -0.242 1.00 88.00 229 GLY A N 1
ATOM 1780 C CA . GLY A 1 229 ? -4.605 -20.544 -1.302 1.00 88.00 229 GLY A CA 1
ATOM 1781 C C . GLY A 1 229 ? -3.436 -20.806 -2.251 1.00 88.00 229 GLY A C 1
ATOM 1782 O O . GLY A 1 229 ? -2.563 -19.974 -2.469 1.00 88.00 229 GLY A O 1
ATOM 1783 N N . LYS A 1 230 ? -3.440 -21.981 -2.892 1.00 89.31 230 LYS A N 1
ATOM 1784 C CA . LYS A 1 230 ? -2.409 -22.359 -3.882 1.00 89.31 230 LYS A CA 1
ATOM 1785 C C . LYS A 1 230 ? -2.508 -21.589 -5.199 1.00 89.31 230 LYS A C 1
ATOM 1787 O O . LYS A 1 230 ? -1.557 -21.606 -5.973 1.00 89.31 230 LYS A O 1
ATOM 1792 N N . SER A 1 231 ? -3.670 -21.005 -5.485 1.00 87.94 231 SER A N 1
ATOM 1793 C CA . SER A 1 231 ? -3.909 -20.201 -6.682 1.00 87.94 231 SER A CA 1
ATOM 1794 C C . SER A 1 231 ? -3.538 -18.733 -6.490 1.00 87.94 231 SER A C 1
ATOM 1796 O O . SER A 1 231 ? -3.584 -17.995 -7.471 1.00 87.94 231 SER A O 1
ATOM 1798 N N . TYR A 1 232 ? -3.164 -18.308 -5.278 1.00 89.56 232 TYR A N 1
ATOM 1799 C CA . TYR A 1 232 ? -2.680 -16.955 -5.033 1.00 89.56 232 TYR A CA 1
ATOM 1800 C C . TYR A 1 232 ? -1.521 -16.634 -5.980 1.00 89.56 232 TYR A C 1
ATOM 1802 O O . TYR A 1 232 ? -0.609 -17.449 -6.124 1.00 89.56 232 TYR A O 1
ATOM 1810 N N . ASP A 1 233 ? -1.575 -15.468 -6.632 1.00 87.50 233 ASP A N 1
ATOM 1811 C CA . ASP A 1 233 ? -0.515 -14.998 -7.533 1.00 87.50 233 ASP A CA 1
ATOM 1812 C C . ASP A 1 233 ? -0.237 -15.929 -8.737 1.00 87.50 233 ASP A C 1
ATOM 1814 O O . ASP A 1 233 ? 0.868 -16.034 -9.269 1.00 87.50 233 ASP A O 1
ATOM 1818 N N . SER A 1 234 ? -1.248 -16.669 -9.185 1.00 85.88 234 SER A N 1
ATOM 1819 C CA . SER A 1 234 ? -1.062 -17.626 -10.284 1.00 85.88 234 SER A CA 1
ATOM 1820 C C . SER A 1 234 ? -1.444 -17.080 -11.658 1.00 85.88 234 SER A C 1
ATOM 1822 O O . SER A 1 234 ? -1.043 -17.653 -12.671 1.00 85.88 234 SER A O 1
ATOM 1824 N N . SER A 1 235 ? -2.277 -16.037 -11.719 1.00 90.12 235 SER A N 1
ATOM 1825 C CA . SER A 1 235 ? -2.957 -15.611 -12.951 1.00 90.12 235 SER A CA 1
ATOM 1826 C C . SER A 1 235 ? -3.600 -14.230 -12.807 1.00 90.12 235 SER A C 1
ATOM 1828 O O . SER A 1 235 ? -3.660 -13.680 -11.712 1.00 90.12 235 SER A O 1
ATOM 1830 N N . LEU A 1 236 ? -4.121 -13.667 -13.903 1.00 90.00 236 LEU A N 1
ATOM 1831 C CA . LEU A 1 236 ? -4.869 -12.404 -13.860 1.00 90.00 236 LEU A CA 1
ATOM 1832 C C . LEU A 1 236 ? -6.160 -12.537 -13.041 1.00 90.00 236 LEU A C 1
ATOM 1834 O O . LEU A 1 236 ? -6.546 -11.607 -12.341 1.00 90.00 236 LEU A O 1
ATOM 1838 N N . GLU A 1 237 ? -6.799 -13.702 -13.080 1.00 90.31 237 GLU A N 1
ATOM 1839 C CA . GLU A 1 237 ? -7.987 -14.024 -12.289 1.00 90.31 237 GLU A CA 1
ATOM 1840 C C . GLU A 1 237 ? -7.663 -14.206 -10.801 1.00 90.31 237 GLU A C 1
ATOM 1842 O O . GLU A 1 237 ? -8.552 -14.090 -9.961 1.00 90.31 237 GLU A O 1
ATOM 1847 N N . ASN A 1 238 ? -6.394 -14.467 -10.472 1.00 92.31 238 ASN A N 1
ATOM 1848 C CA . ASN A 1 238 ? -5.901 -14.604 -9.107 1.00 92.31 238 ASN A CA 1
ATOM 1849 C C . ASN A 1 238 ? -4.743 -13.612 -8.856 1.00 92.31 238 ASN A C 1
ATOM 1851 O O . ASN A 1 238 ? -3.580 -14.026 -8.762 1.00 92.31 238 ASN A O 1
ATOM 1855 N N . PRO A 1 239 ? -5.051 -12.303 -8.742 1.00 94.06 239 PRO A N 1
ATOM 1856 C CA . PRO A 1 239 ? -4.054 -11.253 -8.576 1.00 94.06 239 PRO A CA 1
ATOM 1857 C C . PRO A 1 239 ? -3.366 -11.265 -7.203 1.00 94.06 239 PRO A C 1
ATOM 1859 O O . PRO A 1 239 ? -3.871 -11.808 -6.218 1.00 94.06 239 PRO A O 1
ATOM 1862 N N . ARG A 1 240 ? -2.227 -10.581 -7.098 1.00 92.69 240 ARG A N 1
ATOM 1863 C CA . ARG A 1 240 ? -1.540 -10.381 -5.814 1.00 92.69 240 ARG A CA 1
ATOM 1864 C C . ARG A 1 240 ? -2.298 -9.362 -4.968 1.00 92.69 240 ARG A C 1
ATOM 1866 O O . ARG A 1 240 ? -2.777 -8.365 -5.502 1.00 92.69 240 ARG A O 1
ATOM 1873 N N . ILE A 1 241 ? -2.359 -9.554 -3.653 1.00 93.50 241 ILE A N 1
ATOM 1874 C CA . ILE A 1 241 ? -2.975 -8.585 -2.735 1.00 93.50 241 ILE A CA 1
ATOM 1875 C C . ILE A 1 241 ? -1.875 -7.817 -2.016 1.00 93.50 241 ILE A C 1
ATOM 1877 O O . ILE A 1 241 ? -1.082 -8.389 -1.272 1.00 93.50 241 ILE A O 1
ATOM 1881 N N . TYR A 1 242 ? -1.826 -6.508 -2.251 1.00 91.25 242 TYR A N 1
ATOM 1882 C CA . TYR A 1 242 ? -0.875 -5.616 -1.591 1.00 91.25 242 TYR A CA 1
ATOM 1883 C C . TYR A 1 242 ? -1.309 -5.293 -0.153 1.00 91.25 242 TYR A C 1
ATOM 1885 O O . TYR A 1 242 ? -0.511 -5.298 0.783 1.00 91.25 242 TYR A O 1
ATOM 1893 N N . GLY A 1 243 ? -2.603 -5.041 0.015 1.00 91.62 243 GLY A N 1
ATOM 1894 C CA . GLY A 1 243 ? -3.260 -4.767 1.284 1.00 91.62 243 GLY A CA 1
ATOM 1895 C C . GLY A 1 243 ? -4.773 -4.825 1.107 1.00 91.62 243 GLY A C 1
ATOM 1896 O O . GLY A 1 243 ? -5.258 -4.975 -0.014 1.00 91.62 243 GLY A O 1
ATOM 1897 N N . GLY A 1 244 ? -5.522 -4.721 2.198 1.00 93.25 244 GLY A N 1
ATOM 1898 C CA . GLY A 1 244 ? -6.973 -4.834 2.206 1.00 93.25 244 GLY A CA 1
ATOM 1899 C C . GLY A 1 244 ? -7.658 -3.772 3.054 1.00 93.25 244 GLY A C 1
ATOM 1900 O O . GLY A 1 244 ? -7.116 -3.320 4.060 1.00 93.25 244 GLY A O 1
ATOM 1901 N N . ILE A 1 245 ? -8.867 -3.403 2.649 1.00 96.00 245 ILE A N 1
ATOM 1902 C CA . ILE A 1 245 ? -9.806 -2.576 3.402 1.00 96.00 245 ILE A CA 1
ATOM 1903 C C . ILE A 1 245 ? -10.976 -3.482 3.769 1.00 96.00 245 ILE A C 1
ATOM 1905 O O . ILE A 1 245 ? -11.719 -3.925 2.890 1.00 96.00 245 ILE A O 1
ATOM 1909 N N . VAL A 1 246 ? -11.113 -3.784 5.056 1.00 96.88 246 VAL A N 1
ATOM 1910 C CA . VAL A 1 246 ? -12.168 -4.655 5.577 1.00 96.88 246 VAL A CA 1
ATOM 1911 C C . VAL A 1 246 ? -13.154 -3.803 6.353 1.00 96.88 246 VAL A C 1
ATOM 1913 O O . VAL A 1 246 ? -12.788 -3.212 7.362 1.00 96.88 246 VAL A O 1
ATOM 1916 N N . PHE A 1 247 ? -14.384 -3.691 5.864 1.00 96.12 247 PHE A N 1
ATOM 1917 C CA . PHE A 1 247 ? -15.449 -2.939 6.516 1.00 96.12 247 PHE A CA 1
ATOM 1918 C C . PHE A 1 247 ? -16.186 -3.831 7.518 1.00 96.12 247 PHE A C 1
ATOM 1920 O O . PHE A 1 247 ? -16.935 -4.728 7.135 1.00 96.12 247 PHE A O 1
ATOM 1927 N N . ASP A 1 248 ? -16.009 -3.536 8.803 1.00 94.00 248 ASP A N 1
ATOM 1928 C CA . ASP A 1 248 ? -16.684 -4.210 9.915 1.00 94.00 248 ASP A CA 1
ATOM 1929 C C . ASP A 1 248 ? -18.117 -3.693 10.096 1.00 94.00 248 ASP A C 1
ATOM 1931 O O . ASP A 1 248 ? -19.035 -4.427 10.473 1.00 94.00 248 ASP A O 1
ATOM 1935 N N . LYS A 1 249 ? -18.324 -2.404 9.806 1.00 93.19 249 LYS A N 1
ATOM 1936 C CA . LYS A 1 249 ? -19.611 -1.724 9.954 1.00 93.19 249 LYS A CA 1
ATOM 1937 C C . LYS A 1 249 ? -19.823 -0.784 8.783 1.00 93.19 249 LYS A C 1
ATOM 1939 O O . LYS A 1 249 ? -18.963 0.040 8.479 1.00 93.19 249 LYS A O 1
ATOM 1944 N N . TYR A 1 250 ? -20.964 -0.916 8.127 1.00 92.62 250 TYR A N 1
ATOM 1945 C CA . TYR A 1 250 ? -21.306 -0.178 6.917 1.00 92.62 250 TYR A CA 1
ATOM 1946 C C . TYR A 1 250 ? -22.833 -0.055 6.793 1.00 92.62 250 TYR A C 1
ATOM 1948 O O . TYR A 1 250 ? -23.560 -0.879 7.358 1.00 92.62 250 TYR A O 1
ATOM 1956 N N . PRO A 1 251 ? -23.343 0.973 6.092 1.00 91.50 251 PRO A N 1
ATOM 1957 C CA . PRO A 1 251 ? -24.771 1.100 5.827 1.00 91.50 251 PRO A CA 1
ATOM 1958 C C . PRO A 1 251 ? -25.292 -0.063 4.976 1.00 91.50 251 PRO A C 1
ATOM 1960 O O . PRO A 1 251 ? -24.641 -0.497 4.026 1.00 91.50 251 PRO A O 1
ATOM 1963 N N . THR A 1 252 ? -26.488 -0.541 5.318 1.00 87.00 252 THR A N 1
ATOM 1964 C CA . THR A 1 252 ? -27.229 -1.514 4.501 1.00 87.00 252 THR A CA 1
ATOM 1965 C C . THR A 1 252 ? -27.931 -0.810 3.342 1.00 87.00 252 THR A C 1
ATOM 1967 O O . THR A 1 252 ? -28.073 0.408 3.379 1.00 87.00 252 THR A O 1
ATOM 1970 N N . ASP A 1 253 ? -28.374 -1.545 2.320 1.00 82.31 253 ASP A N 1
ATOM 1971 C CA . ASP A 1 253 ? -28.851 -0.988 1.041 1.00 82.31 253 ASP A CA 1
ATOM 1972 C C . ASP A 1 253 ? -29.847 0.180 1.175 1.00 82.31 253 ASP A C 1
ATOM 1974 O O . ASP A 1 253 ? -29.730 1.176 0.464 1.00 82.31 253 ASP A O 1
ATOM 1978 N N . SER A 1 254 ? -30.800 0.108 2.114 1.00 84.12 254 SER A N 1
ATOM 1979 C CA . SER A 1 254 ? -31.779 1.184 2.345 1.00 84.12 254 SER A CA 1
ATOM 1980 C C . SER A 1 254 ? -31.193 2.448 2.979 1.00 84.12 254 SER A C 1
ATOM 1982 O O . SER A 1 254 ? -31.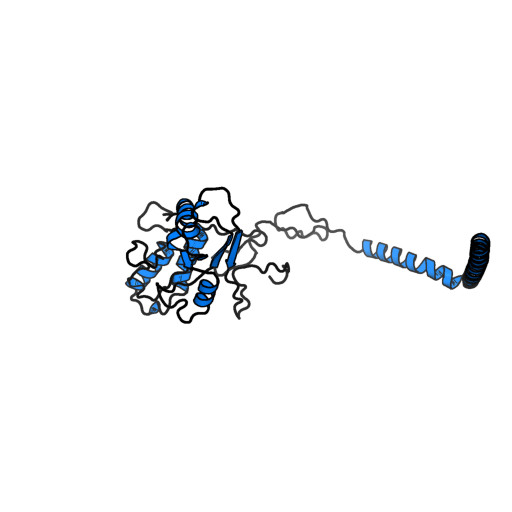795 3.516 2.883 1.00 84.12 254 SER A O 1
ATOM 1984 N N . ASP A 1 255 ? -30.042 2.320 3.632 1.00 86.25 255 ASP A N 1
ATOM 1985 C CA . ASP A 1 255 ? -29.374 3.369 4.397 1.00 86.25 255 ASP A CA 1
ATOM 1986 C C . ASP A 1 255 ? -28.193 3.984 3.628 1.00 86.25 255 ASP A C 1
ATOM 1988 O O . ASP A 1 255 ? -27.584 4.947 4.108 1.00 86.25 255 ASP A O 1
ATOM 1992 N N . ILE A 1 256 ? -27.850 3.462 2.443 1.00 85.94 256 ILE A N 1
ATOM 1993 C CA . ILE A 1 256 ? -26.792 4.020 1.592 1.00 85.94 256 ILE A CA 1
ATOM 1994 C C . ILE A 1 256 ? -27.158 5.466 1.220 1.00 85.94 256 ILE A C 1
ATOM 1996 O O . ILE A 1 256 ? -28.244 5.753 0.722 1.00 85.94 256 ILE A O 1
ATOM 2000 N N . GLY A 1 257 ? -26.239 6.398 1.486 1.00 80.69 257 GLY A N 1
ATOM 2001 C CA . GLY A 1 257 ? -26.459 7.840 1.309 1.00 80.69 257 GLY A CA 1
ATOM 2002 C C . GLY A 1 257 ? -27.068 8.552 2.525 1.00 80.69 257 GLY A C 1
ATOM 2003 O O . GLY A 1 257 ? -27.184 9.778 2.515 1.00 80.69 257 GLY A O 1
ATOM 2004 N N . SER A 1 258 ? -27.414 7.821 3.588 1.00 85.44 258 SER A N 1
ATOM 2005 C CA . SER A 1 258 ? -27.812 8.381 4.884 1.00 85.44 258 SER A CA 1
ATOM 2006 C C . SER A 1 258 ? -26.650 8.380 5.889 1.00 85.44 258 SER A C 1
ATOM 2008 O O . SER A 1 258 ? -25.636 7.702 5.705 1.00 85.44 258 SER A O 1
ATOM 2010 N N . PHE A 1 259 ? -26.773 9.164 6.965 1.00 84.19 259 PHE A N 1
ATOM 2011 C CA . PHE A 1 259 ? -25.754 9.202 8.013 1.00 84.19 259 PHE A CA 1
ATOM 2012 C C . PHE A 1 259 ? -25.720 7.874 8.778 1.00 84.19 259 PHE A C 1
ATOM 2014 O O . PHE A 1 259 ? -26.678 7.512 9.459 1.00 84.19 259 PHE A O 1
ATOM 2021 N N . SER A 1 260 ? -24.589 7.180 8.699 1.00 86.75 260 SER A N 1
ATOM 2022 C CA . SER A 1 260 ? -24.348 5.906 9.372 1.00 86.75 260 SER A CA 1
ATOM 2023 C C . SER A 1 260 ? -22.899 5.818 9.848 1.00 86.75 260 SER A C 1
ATOM 2025 O O . SER A 1 260 ? -22.013 6.514 9.349 1.00 86.75 260 SER A O 1
ATOM 2027 N N . SER A 1 261 ? -22.661 4.982 10.859 1.00 89.25 261 SER A N 1
ATOM 2028 C CA . SER A 1 261 ? -21.308 4.708 11.344 1.00 89.25 261 SER A CA 1
ATOM 2029 C C . SER A 1 261 ? -20.614 3.735 10.399 1.00 89.25 261 SER A C 1
ATOM 2031 O O . SER A 1 261 ? -21.140 2.648 10.165 1.00 89.25 261 SER A O 1
ATOM 2033 N N . ILE A 1 262 ? -19.425 4.104 9.923 1.00 91.56 262 ILE A N 1
ATOM 2034 C CA . ILE A 1 262 ? -18.560 3.227 9.132 1.00 91.56 262 ILE A CA 1
ATOM 2035 C C . ILE A 1 262 ? -17.344 2.879 9.987 1.00 91.56 262 ILE A C 1
ATOM 2037 O O . ILE A 1 262 ? -16.662 3.773 10.485 1.00 91.56 262 ILE A O 1
ATOM 2041 N N . GLU A 1 263 ? -17.088 1.590 10.166 1.00 94.50 263 GLU A N 1
ATOM 2042 C CA . GLU A 1 263 ? -15.905 1.072 10.855 1.00 94.50 263 GLU A CA 1
ATOM 2043 C C . GLU A 1 263 ? -15.179 0.145 9.883 1.00 94.50 263 GLU A C 1
ATOM 2045 O O . GLU A 1 263 ? -15.809 -0.697 9.237 1.00 94.50 263 GLU A O 1
ATOM 2050 N N . TYR A 1 264 ? -13.873 0.349 9.727 1.00 94.38 264 TYR A N 1
ATOM 2051 C CA . TYR A 1 264 ? -13.054 -0.435 8.816 1.00 94.38 264 TYR A CA 1
ATOM 2052 C C . TYR A 1 264 ? -11.649 -0.639 9.367 1.00 94.38 264 TYR A C 1
ATOM 2054 O O . TYR A 1 264 ? -11.110 0.201 10.092 1.00 94.38 264 TYR A O 1
ATOM 2062 N N . THR A 1 265 ? -11.047 -1.740 8.947 1.00 94.06 265 THR A N 1
ATOM 2063 C CA . THR A 1 265 ? -9.695 -2.149 9.290 1.00 94.06 265 THR A CA 1
ATOM 2064 C C . THR A 1 265 ? -8.842 -2.194 8.026 1.00 94.06 265 THR A C 1
ATOM 2066 O O . THR A 1 265 ? -9.221 -2.793 7.017 1.00 94.06 265 THR A O 1
ATOM 2069 N N . LEU A 1 266 ? -7.661 -1.573 8.079 1.00 91.31 266 LEU A N 1
ATOM 2070 C CA . LEU A 1 266 ? -6.649 -1.691 7.031 1.00 91.31 266 LEU A CA 1
ATOM 2071 C C . LEU A 1 266 ? -5.748 -2.890 7.328 1.00 91.31 266 LEU A C 1
ATOM 2073 O O . LEU A 1 266 ? -5.066 -2.933 8.351 1.00 91.31 266 LEU A O 1
ATOM 2077 N N . ARG A 1 267 ? -5.734 -3.865 6.421 1.00 87.81 267 ARG A N 1
ATOM 2078 C CA . ARG A 1 267 ? -4.871 -5.046 6.479 1.00 87.81 267 ARG A CA 1
ATOM 2079 C C . ARG A 1 267 ? -3.694 -4.845 5.549 1.00 87.81 267 ARG A C 1
ATOM 2081 O O . ARG A 1 267 ? -3.830 -4.955 4.338 1.00 87.81 267 ARG A O 1
ATOM 2088 N N . LEU A 1 268 ? -2.541 -4.530 6.108 1.00 82.69 268 LEU A N 1
ATOM 2089 C CA . LEU A 1 268 ? -1.328 -4.307 5.335 1.00 82.69 268 LEU A CA 1
ATOM 2090 C C . LEU A 1 268 ? -0.405 -5.522 5.465 1.00 82.69 268 LEU A C 1
ATOM 2092 O O . LEU A 1 268 ? -0.404 -6.208 6.489 1.00 82.69 268 LEU A O 1
ATOM 2096 N N . ASN A 1 269 ? 0.372 -5.803 4.420 1.00 68.12 269 ASN A N 1
ATOM 2097 C CA . ASN A 1 269 ? 1.310 -6.915 4.440 1.00 68.12 269 ASN A CA 1
ATOM 2098 C C . ASN A 1 269 ? 2.463 -6.643 5.429 1.00 68.12 269 ASN A C 1
ATOM 2100 O O . ASN A 1 269 ? 3.253 -5.722 5.236 1.00 68.12 269 ASN A O 1
ATOM 2104 N N . SER A 1 270 ? 2.561 -7.470 6.471 1.00 56.50 270 SER A N 1
ATOM 2105 C CA . SER A 1 270 ? 3.579 -7.390 7.526 1.00 56.50 270 SER A CA 1
ATOM 2106 C C . SER A 1 270 ? 4.631 -8.503 7.417 1.00 56.50 270 SER A C 1
ATOM 2108 O O . SER A 1 270 ? 5.203 -8.885 8.438 1.00 56.50 270 SER A O 1
ATOM 2110 N N . THR A 1 271 ? 4.879 -9.083 6.233 1.00 50.84 271 THR A N 1
ATOM 2111 C CA . THR A 1 271 ? 5.892 -10.151 6.160 1.00 50.84 271 THR A CA 1
ATOM 2112 C C . THR A 1 271 ? 7.279 -9.582 6.461 1.00 50.84 271 THR A C 1
ATOM 2114 O O . THR A 1 271 ? 7.830 -8.805 5.684 1.00 50.84 271 THR A O 1
ATOM 2117 N N . GLU A 1 272 ? 7.833 -9.975 7.606 1.00 46.53 272 GLU A N 1
ATOM 2118 C CA . GLU A 1 272 ? 9.252 -9.858 7.911 1.00 46.53 272 GLU A CA 1
ATOM 2119 C C . GLU A 1 272 ? 9.998 -10.769 6.933 1.00 46.53 272 GLU A C 1
ATOM 2121 O O . GLU A 1 272 ? 9.693 -11.957 6.815 1.00 46.53 272 GLU A O 1
ATOM 2126 N N . THR A 1 273 ? 10.918 -10.203 6.158 1.00 48.28 273 THR A N 1
ATOM 2127 C CA . THR A 1 273 ? 11.775 -11.016 5.291 1.00 48.28 273 THR A CA 1
ATOM 2128 C C . THR A 1 273 ? 12.890 -11.644 6.127 1.00 48.28 273 THR A C 1
ATOM 2130 O O . THR A 1 273 ? 13.410 -10.999 7.036 1.00 48.28 273 THR A O 1
ATOM 2133 N N . ASP A 1 274 ? 13.336 -12.855 5.774 1.00 46.69 274 ASP A N 1
ATOM 2134 C CA . ASP A 1 274 ? 14.477 -13.539 6.423 1.00 46.69 274 ASP A CA 1
ATOM 2135 C C . ASP A 1 274 ? 15.774 -12.693 6.437 1.00 46.69 274 ASP A C 1
ATOM 2137 O O . ASP A 1 274 ? 16.710 -12.975 7.182 1.00 46.69 274 ASP A O 1
ATOM 2141 N N . SER A 1 275 ? 15.843 -11.641 5.613 1.00 50.91 275 SER A N 1
ATOM 2142 C CA . SER A 1 275 ? 16.935 -10.665 5.555 1.00 50.91 275 SER A CA 1
ATOM 2143 C C . SER A 1 275 ? 16.869 -9.543 6.603 1.00 50.91 275 SER A C 1
ATOM 2145 O O . SER A 1 275 ? 17.714 -8.651 6.562 1.00 50.91 275 SER A O 1
ATOM 2147 N N . GLY A 1 276 ? 15.882 -9.533 7.505 1.00 46.56 276 GLY A N 1
ATOM 2148 C CA . GLY A 1 276 ? 15.695 -8.446 8.476 1.00 46.56 276 GLY A CA 1
ATOM 2149 C C . GLY A 1 276 ? 15.247 -7.122 7.844 1.00 46.56 276 GLY A C 1
ATOM 2150 O O . GLY A 1 276 ? 15.209 -6.097 8.520 1.00 46.56 276 GLY A O 1
ATOM 2151 N N . ALA A 1 277 ? 14.895 -7.120 6.551 1.00 45.38 277 ALA A N 1
ATOM 2152 C CA . ALA A 1 277 ? 14.227 -5.980 5.943 1.00 45.38 277 ALA A CA 1
ATOM 2153 C C . ALA A 1 277 ? 12.778 -5.991 6.436 1.00 45.38 277 ALA A C 1
ATOM 2155 O O . ALA A 1 277 ? 12.010 -6.910 6.120 1.00 45.38 277 ALA A O 1
ATOM 2156 N N . LEU A 1 278 ? 12.461 -4.989 7.259 1.00 43.78 278 LEU A N 1
ATOM 2157 C CA . LEU A 1 278 ? 11.130 -4.714 7.779 1.00 43.78 278 LEU A CA 1
ATOM 2158 C C . LEU A 1 278 ? 10.124 -4.712 6.620 1.00 43.78 278 LEU A C 1
ATOM 2160 O O . LEU A 1 278 ? 10.376 -4.119 5.566 1.00 43.78 278 LEU A O 1
ATOM 2164 N N . GLY A 1 279 ? 8.970 -5.355 6.822 1.00 47.97 279 GLY A N 1
ATOM 2165 C CA . GLY A 1 279 ? 7.803 -5.092 5.984 1.00 47.97 279 GLY A CA 1
ATOM 2166 C C . GLY A 1 279 ? 7.520 -3.585 5.956 1.00 47.97 279 GLY A C 1
ATOM 2167 O O . GLY A 1 279 ? 7.927 -2.853 6.855 1.00 47.97 279 GLY A O 1
ATOM 2168 N N . LEU A 1 280 ? 6.820 -3.105 4.926 1.00 47.12 280 LEU A N 1
ATOM 2169 C CA . LEU A 1 280 ? 6.551 -1.677 4.663 1.00 47.12 280 LEU A CA 1
ATOM 2170 C C . LEU A 1 280 ? 5.740 -0.951 5.767 1.00 47.12 280 LEU A C 1
ATOM 2172 O O . LEU A 1 280 ? 5.293 0.175 5.566 1.00 47.12 280 LEU A O 1
ATOM 2176 N N . ILE A 1 281 ? 5.541 -1.583 6.923 1.00 48.22 281 ILE A N 1
ATOM 2177 C CA . ILE A 1 281 ? 4.830 -1.070 8.084 1.00 48.22 281 ILE A CA 1
ATOM 2178 C C . ILE A 1 281 ? 5.832 -1.018 9.247 1.00 48.22 281 ILE A C 1
AT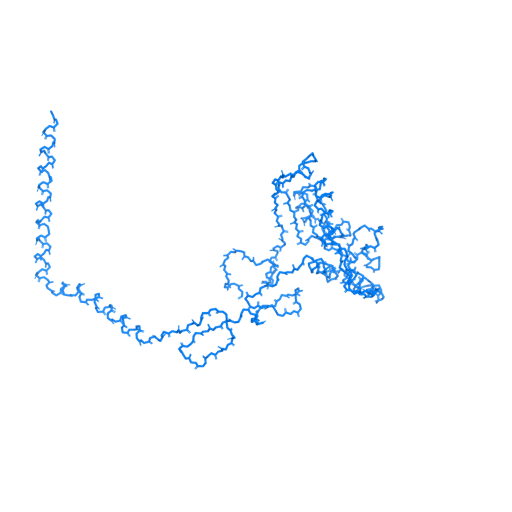OM 2180 O O . ILE A 1 281 ? 6.276 -2.072 9.712 1.00 48.22 281 ILE A O 1
ATOM 2184 N N . PRO A 1 282 ? 6.181 0.177 9.752 1.00 41.19 282 PRO A N 1
ATOM 2185 C CA . PRO A 1 282 ? 6.935 0.300 10.990 1.00 41.19 282 PRO A CA 1
ATOM 2186 C C . PRO A 1 282 ? 6.150 -0.388 12.112 1.00 41.19 282 PRO A C 1
ATOM 2188 O O . PRO A 1 282 ? 4.949 -0.129 12.253 1.00 41.19 282 PRO A O 1
ATOM 2191 N N . PRO A 1 283 ? 6.769 -1.260 12.919 1.00 39.12 283 PRO A N 1
ATOM 2192 C CA . PRO A 1 283 ? 6.053 -1.886 14.011 1.00 39.12 283 PRO A CA 1
ATOM 2193 C C . PRO A 1 283 ? 5.643 -0.794 15.014 1.00 39.12 283 PRO A C 1
ATOM 2195 O O . PRO A 1 283 ? 6.443 0.031 15.451 1.00 39.12 283 PRO A O 1
ATOM 2198 N N . THR A 1 284 ? 4.361 -0.749 15.379 1.00 42.91 284 THR A N 1
ATOM 2199 C CA . THR A 1 284 ? 3.806 0.257 16.308 1.00 42.91 284 THR A CA 1
ATOM 2200 C C . THR A 1 284 ? 4.168 -0.020 17.770 1.00 42.91 284 THR A C 1
ATOM 2202 O O . THR A 1 284 ? 3.569 0.546 18.682 1.00 42.91 284 THR A O 1
ATOM 2205 N N . ASN A 1 285 ? 5.127 -0.909 18.026 1.00 39.56 285 ASN A N 1
ATOM 2206 C CA . ASN A 1 285 ? 5.544 -1.331 19.363 1.00 39.56 285 ASN A CA 1
ATOM 2207 C C . ASN A 1 285 ? 6.473 -0.322 20.067 1.00 39.56 285 ASN A C 1
ATOM 2209 O O . ASN A 1 285 ? 6.973 -0.616 21.148 1.00 39.56 285 ASN A O 1
ATOM 2213 N N . GLY A 1 286 ? 6.629 0.891 19.524 1.00 35.75 286 GLY A N 1
ATOM 2214 C CA . GLY A 1 286 ? 7.220 2.029 20.235 1.00 35.75 286 GLY A CA 1
ATOM 2215 C C . GLY A 1 286 ? 8.729 1.934 20.462 1.00 35.75 286 GLY A C 1
ATOM 2216 O O . GLY A 1 286 ? 9.272 2.764 21.189 1.00 35.75 286 GLY A O 1
ATOM 2217 N N . ASP A 1 287 ? 9.404 0.963 19.846 1.00 37.31 287 ASP A N 1
ATOM 2218 C CA . ASP A 1 287 ? 10.848 0.799 19.959 1.00 37.31 287 ASP A CA 1
ATOM 2219 C C . ASP A 1 287 ? 11.549 1.381 18.726 1.00 37.31 287 ASP A C 1
ATOM 2221 O O . ASP A 1 287 ? 11.780 0.713 17.720 1.00 37.31 287 ASP A O 1
ATOM 2225 N N . ALA A 1 288 ? 11.855 2.677 18.796 1.00 36.19 288 ALA A N 1
ATOM 2226 C CA . ALA A 1 288 ? 12.572 3.398 17.744 1.00 36.19 288 ALA A CA 1
ATOM 2227 C C . ALA A 1 288 ? 14.050 2.972 17.613 1.00 36.19 288 ALA A C 1
ATOM 2229 O O . ALA A 1 288 ? 14.736 3.452 16.714 1.00 36.19 288 ALA A O 1
ATOM 2230 N N . ALA A 1 289 ? 14.554 2.110 18.507 1.00 32.69 289 ALA A N 1
ATOM 2231 C CA . ALA A 1 289 ? 15.951 1.680 18.540 1.00 32.69 289 ALA A CA 1
ATOM 2232 C C . ALA A 1 289 ? 16.238 0.408 17.719 1.00 32.69 289 ALA A C 1
ATOM 2234 O O . ALA A 1 289 ? 17.387 -0.023 17.662 1.00 32.69 289 ALA A O 1
ATOM 2235 N N . ALA A 1 290 ? 15.224 -0.184 17.081 1.00 34.78 290 ALA A N 1
ATOM 2236 C CA . ALA A 1 290 ? 15.396 -1.277 16.121 1.00 34.78 290 ALA A CA 1
ATOM 2237 C C . ALA A 1 290 ? 15.511 -0.791 14.656 1.00 34.78 290 ALA A C 1
ATOM 2239 O O . ALA A 1 290 ? 15.282 -1.576 13.736 1.00 34.78 290 ALA A O 1
ATOM 2240 N N . LEU A 1 291 ? 15.841 0.493 14.451 1.00 32.59 291 LEU A N 1
ATOM 2241 C CA . LEU A 1 291 ? 16.181 1.097 13.156 1.00 32.59 291 LEU A CA 1
ATOM 2242 C C . LEU A 1 291 ? 17.700 1.181 12.977 1.00 32.59 291 LEU A C 1
ATOM 2244 O O . LEU A 1 291 ? 18.360 1.774 13.862 1.00 32.59 291 LEU A O 1
#

Organism: NCBI:txid1490495

Foldseek 3Di:
DVVVVVVVVVVVVVVVVVVVVVVVVVVVVVCVVPVVVVCCVPVVVVVVVVVVVVVVVVQAAADEDPDADDQDPDPDSRHDGHHHCQQQPQDDDPLDPGRHGNNDDDDQDVLSVQLSQLQVQLVQFAPLVPADPVLSCCQNCLRNFAVLQALDPVDPSHRDVSSVQRGFTEAEEEPAPDCCVPVPVLVVQCVVFPWDFPDPDPSTGIGHGNNRRHDHHNHPVRVVCLCVDPCACVGSVRHHYQKYKYWPDDDDPVCVVHDDDTDIDIGGDQDQDPVNNTGPDDPPPPPPPSD

pLDDT: mean 81.34, std 16.11, range [32.59, 97.69]

Secondary structure (DSSP, 8-state):
-HHHHHHHHHHHHHHHHHHHHHHHHHHHHHHHH-HHHHHHHHHHHHHHHHHHHHHHTTS---B--SS-------SSTTB-----TT-S-S---TTSSSPPPSS-PPPPPHHHHHHHHHHHHHHT-TTGGGS-HHHHHHHHHHHHTT---BS-TTSTTBPPGGGTT----EEEEEES-SHIIIIIIIHHHHHHS--EESSSSTTS-EEPPTGGGEEE-SSHHHHHHHHHSTTTTSBTTBPEEEEEEEEEE---GGGTTS----EEEEEE-----TT----SS--TTS-GGG-